Protein AF-A0A914MTN1-F1 (afdb_monomer)

Organism: Meloidogyne incognita (NCBI:txid6306)

Structure (mmCIF, N/CA/C/O backbone):
data_AF-A0A914MTN1-F1
#
_entry.id   AF-A0A914MTN1-F1
#
loop_
_atom_site.group_PDB
_atom_site.id
_atom_site.type_symbol
_atom_site.label_atom_id
_atom_site.label_alt_id
_atom_site.label_comp_id
_atom_site.label_asym_id
_atom_site.label_entity_id
_atom_site.label_seq_id
_atom_site.pdbx_PDB_ins_code
_atom_site.Cartn_x
_atom_site.Cartn_y
_atom_site.Cartn_z
_atom_site.occupancy
_atom_site.B_iso_or_equiv
_atom_site.auth_seq_id
_atom_site.auth_comp_id
_atom_site.auth_asym_id
_atom_site.auth_atom_id
_atom_site.pdbx_PDB_model_num
ATOM 1 N N . MET A 1 1 ? 45.848 -36.269 30.917 1.00 36.59 1 MET A N 1
ATOM 2 C CA . MET A 1 1 ? 44.895 -36.323 32.044 1.00 36.59 1 MET A CA 1
ATOM 3 C C . MET A 1 1 ? 43.482 -36.525 31.501 1.00 36.59 1 MET A C 1
ATOM 5 O O . MET A 1 1 ? 43.010 -35.703 30.734 1.00 36.59 1 MET A O 1
ATOM 9 N N . LYS A 1 2 ? 42.872 -37.656 31.869 1.00 28.86 2 LYS A N 1
ATOM 10 C CA . LYS A 1 2 ? 41.423 -37.968 31.920 1.00 28.86 2 LYS A CA 1
ATOM 11 C C . LYS A 1 2 ? 40.723 -36.902 32.828 1.00 28.86 2 LYS A C 1
ATOM 13 O O . LYS A 1 2 ? 41.419 -36.390 33.698 1.00 28.86 2 LYS A O 1
ATOM 18 N N . LEU A 1 3 ? 39.459 -36.456 32.715 1.00 32.03 3 LEU A N 1
ATOM 19 C CA . LEU A 1 3 ? 38.137 -37.123 32.629 1.00 32.03 3 LEU A CA 1
ATOM 20 C C . LEU A 1 3 ? 37.040 -36.085 32.221 1.00 32.03 3 LEU A C 1
ATOM 22 O O . LEU A 1 3 ? 37.147 -34.944 32.651 1.00 32.03 3 LEU A O 1
ATOM 26 N N . LEU A 1 4 ? 36.117 -36.404 31.287 1.00 36.94 4 LEU A N 1
ATOM 27 C CA . LEU A 1 4 ? 34.672 -36.784 31.439 1.00 36.94 4 LEU A CA 1
ATOM 28 C C . LEU A 1 4 ? 33.693 -35.617 31.729 1.00 36.94 4 LEU A C 1
ATOM 30 O O . LEU A 1 4 ? 34.002 -34.778 32.560 1.00 36.94 4 LEU A O 1
ATOM 34 N N . GLY A 1 5 ? 32.482 -35.506 31.156 1.00 29.86 5 GLY A N 1
ATOM 35 C CA . GLY A 1 5 ? 31.656 -36.336 30.248 1.00 29.86 5 GLY A CA 1
ATOM 36 C C . GLY A 1 5 ? 30.521 -35.453 29.662 1.00 29.86 5 GLY A C 1
ATOM 37 O O . GLY A 1 5 ? 30.222 -34.414 30.239 1.00 29.86 5 GLY A O 1
ATOM 38 N N . GLY A 1 6 ? 30.029 -35.664 28.433 1.00 29.48 6 GLY A N 1
ATOM 39 C CA . GLY A 1 6 ? 28.985 -36.633 28.027 1.00 29.48 6 GLY A CA 1
ATOM 40 C C . GLY A 1 6 ? 27.703 -35.852 27.653 1.00 29.48 6 GLY A C 1
ATOM 41 O O . GLY A 1 6 ? 27.143 -35.207 28.525 1.00 29.48 6 GLY A O 1
ATOM 42 N N . GLY A 1 7 ? 27.373 -35.652 26.367 1.00 30.41 7 GLY A N 1
ATOM 43 C CA . GLY A 1 7 ? 26.440 -36.473 25.554 1.00 30.41 7 GLY A CA 1
ATOM 44 C C . GLY A 1 7 ? 25.040 -35.816 25.566 1.00 30.41 7 GLY A C 1
ATOM 45 O O . GLY A 1 7 ? 24.573 -35.449 26.631 1.00 30.41 7 GLY A O 1
ATOM 46 N N . ASN A 1 8 ? 24.328 -35.536 24.470 1.00 33.69 8 ASN A N 1
ATOM 47 C CA . ASN A 1 8 ? 24.099 -36.330 23.265 1.00 33.69 8 ASN A CA 1
ATOM 48 C C . ASN A 1 8 ? 23.843 -35.437 22.040 1.00 33.69 8 ASN A C 1
ATOM 50 O O . ASN A 1 8 ? 23.188 -34.399 22.142 1.00 33.69 8 ASN A O 1
ATOM 54 N N . GLY A 1 9 ? 24.345 -35.888 20.889 1.00 29.92 9 GLY A N 1
ATOM 55 C CA . GLY A 1 9 ? 24.023 -35.341 19.579 1.00 29.92 9 GLY A CA 1
ATOM 56 C C . GLY A 1 9 ? 22.636 -35.766 19.100 1.00 29.92 9 GLY A C 1
ATOM 57 O O . GLY A 1 9 ? 22.138 -36.836 19.450 1.00 29.92 9 GLY A O 1
ATOM 58 N N . ILE A 1 10 ? 22.043 -34.912 18.274 1.00 36.03 10 ILE A N 1
ATOM 59 C CA . ILE A 1 10 ? 20.995 -35.288 17.332 1.00 36.03 10 ILE A CA 1
ATOM 60 C C . ILE A 1 10 ? 21.709 -35.470 15.995 1.00 36.03 10 ILE A C 1
ATOM 62 O O . ILE A 1 10 ? 22.313 -34.530 15.484 1.00 36.03 10 ILE A O 1
ATOM 66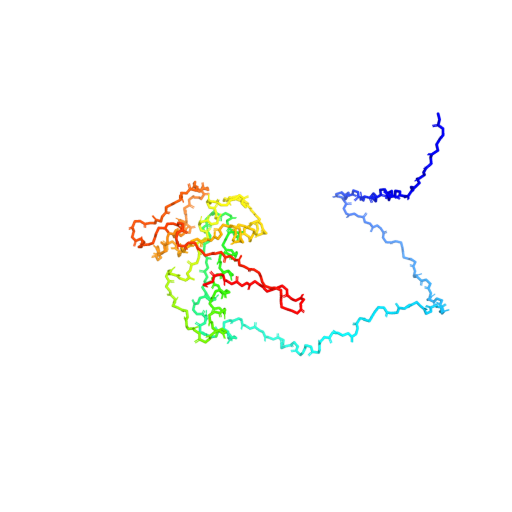 N N . SER A 1 11 ? 21.711 -36.710 15.518 1.00 37.22 11 SER A N 1
ATOM 67 C CA . SER A 1 11 ? 22.121 -37.098 14.174 1.00 37.22 11 SER A CA 1
ATOM 68 C 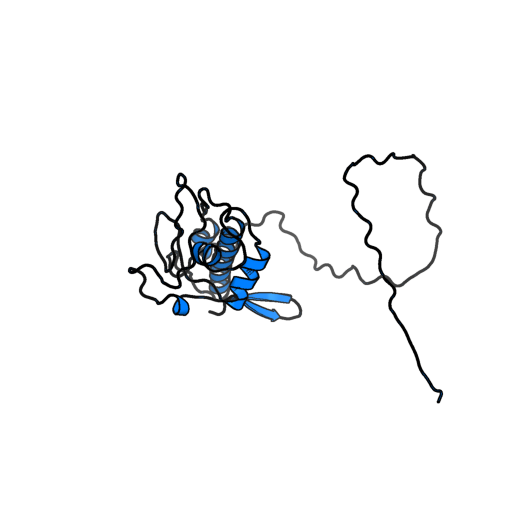C . SER A 1 11 ? 21.140 -36.565 13.132 1.00 37.22 11 SER A C 1
ATOM 70 O O . SER A 1 11 ? 19.949 -36.407 13.405 1.00 37.22 11 SER A O 1
ATOM 72 N N . ASP A 1 12 ? 21.699 -36.314 11.958 1.00 33.81 12 ASP A N 1
ATOM 73 C CA . ASP A 1 12 ? 21.111 -35.781 10.736 1.00 33.81 12 ASP A CA 1
ATOM 74 C C . ASP A 1 12 ? 19.751 -36.391 10.355 1.00 33.81 12 ASP A C 1
ATOM 76 O O . ASP A 1 12 ? 19.532 -37.597 10.474 1.00 33.81 12 ASP A O 1
ATOM 80 N N . VAL A 1 13 ? 18.842 -35.546 9.858 1.00 38.03 13 VAL A N 1
ATOM 81 C CA . VAL A 1 13 ? 17.667 -35.995 9.102 1.00 38.03 13 VAL A CA 1
ATOM 82 C C . VAL A 1 13 ? 17.943 -35.703 7.635 1.00 38.03 13 VAL A C 1
ATOM 84 O O . VAL A 1 13 ? 17.900 -34.548 7.208 1.00 38.03 13 VAL A O 1
ATOM 87 N N . ASP A 1 14 ? 18.236 -36.765 6.889 1.00 35.19 14 ASP A N 1
ATOM 88 C CA . ASP A 1 14 ? 18.330 -36.760 5.434 1.00 35.19 14 ASP A CA 1
ATOM 89 C C . ASP A 1 14 ? 16.989 -36.321 4.824 1.00 35.19 14 ASP A C 1
ATOM 91 O O . ASP A 1 14 ? 15.948 -36.952 5.026 1.00 35.19 14 ASP A O 1
ATOM 95 N N . ILE A 1 15 ? 17.010 -35.216 4.078 1.00 40.84 15 ILE A N 1
ATOM 96 C CA . ILE A 1 15 ? 15.896 -34.786 3.230 1.00 40.84 15 ILE A CA 1
ATOM 97 C C . ILE A 1 15 ? 16.062 -35.519 1.894 1.00 40.84 15 ILE A C 1
ATOM 99 O O . ILE A 1 15 ? 17.096 -35.329 1.254 1.00 40.84 15 ILE A O 1
ATOM 103 N N . PRO A 1 16 ? 15.101 -36.347 1.447 1.00 37.53 16 PRO A N 1
ATOM 104 C CA . PRO A 1 16 ? 15.234 -37.021 0.166 1.00 37.53 16 PRO A CA 1
ATOM 105 C C . PRO A 1 16 ? 15.076 -36.024 -0.988 1.00 37.53 16 PRO A C 1
ATOM 107 O O . PRO A 1 16 ? 14.163 -35.192 -0.991 1.00 37.53 16 PRO A O 1
ATOM 110 N N . ASP A 1 17 ? 15.970 -36.135 -1.970 1.00 36.09 17 ASP A N 1
ATOM 111 C CA . ASP A 1 17 ? 15.920 -35.394 -3.228 1.00 36.09 17 ASP A CA 1
ATOM 112 C C . ASP A 1 17 ? 14.632 -35.712 -4.009 1.00 36.09 17 ASP A C 1
ATOM 114 O O . ASP A 1 17 ? 14.213 -36.866 -4.128 1.00 36.09 17 ASP A O 1
ATOM 118 N N . ILE A 1 18 ? 13.999 -34.673 -4.560 1.00 38.78 18 ILE A N 1
ATOM 119 C CA . ILE A 1 18 ? 12.854 -34.795 -5.472 1.00 38.78 18 ILE A CA 1
ATOM 120 C C . ILE A 1 18 ? 13.390 -35.111 -6.873 1.00 38.78 18 ILE A C 1
ATOM 122 O O . ILE A 1 18 ? 14.008 -34.254 -7.504 1.00 38.78 18 ILE A O 1
ATOM 126 N N . ASP A 1 19 ? 13.129 -36.324 -7.367 1.00 35.28 19 ASP A N 1
ATOM 127 C CA . ASP A 1 19 ? 13.398 -36.701 -8.759 1.00 35.28 19 ASP A CA 1
ATOM 128 C C . ASP A 1 19 ? 12.261 -36.221 -9.690 1.00 35.28 19 ASP A C 1
ATOM 130 O O . ASP A 1 19 ? 11.078 -36.252 -9.345 1.00 35.28 19 ASP A O 1
ATOM 134 N N . VAL A 1 20 ? 12.632 -35.728 -10.873 1.00 41.78 20 VAL A N 1
ATOM 135 C CA . VAL A 1 20 ? 11.852 -34.829 -11.750 1.00 41.78 20 VAL A CA 1
ATOM 136 C C . VAL A 1 20 ? 10.968 -35.586 -12.755 1.00 41.78 20 VAL A C 1
ATOM 138 O O . VAL A 1 20 ? 10.384 -34.982 -13.648 1.00 41.78 20 VAL A O 1
ATOM 141 N N . ASN A 1 21 ? 10.803 -36.903 -12.630 1.00 38.66 21 ASN A N 1
ATOM 142 C CA . ASN A 1 21 ? 10.055 -37.696 -13.611 1.00 38.66 21 ASN A CA 1
ATOM 143 C C . ASN A 1 21 ? 9.003 -38.575 -12.923 1.00 38.66 21 ASN A C 1
ATOM 145 O O . ASN A 1 21 ? 9.280 -39.685 -12.480 1.00 38.66 21 ASN A O 1
ATOM 149 N N . GLY A 1 22 ? 7.783 -38.046 -12.808 1.00 45.44 22 GLY A N 1
ATOM 150 C CA . GLY A 1 22 ? 6.669 -38.696 -12.126 1.00 45.44 22 GLY A CA 1
ATOM 151 C C . GLY A 1 22 ? 6.094 -39.904 -12.863 1.00 45.44 22 GLY A C 1
ATOM 152 O O . GLY A 1 22 ? 5.124 -39.748 -13.595 1.00 45.44 22 GLY A O 1
ATOM 153 N N . GLU A 1 23 ? 6.594 -41.102 -12.561 1.00 43.06 23 GLU A N 1
ATOM 154 C CA . GLU A 1 23 ? 5.857 -42.359 -12.739 1.00 43.06 23 GLU A CA 1
ATOM 155 C C . GLU A 1 23 ? 6.133 -43.316 -11.567 1.00 43.06 23 GLU A C 1
ATOM 157 O O . GLU A 1 23 ? 7.239 -43.820 -11.392 1.00 43.06 23 GLU A O 1
ATOM 162 N N . GLY A 1 24 ? 5.111 -43.560 -10.739 1.00 35.97 24 GLY A N 1
ATOM 163 C CA . GLY A 1 24 ? 5.124 -44.560 -9.671 1.00 35.97 24 GLY A CA 1
ATOM 164 C C . GLY A 1 24 ? 4.067 -45.630 -9.938 1.00 35.97 24 GLY A C 1
ATOM 165 O O . GLY A 1 24 ? 2.872 -45.340 -9.953 1.00 35.97 24 GLY A O 1
ATOM 166 N N . VAL A 1 25 ? 4.522 -46.861 -10.168 1.00 38.00 25 VAL A N 1
ATOM 167 C CA . VAL A 1 25 ? 3.718 -48.066 -10.422 1.00 38.00 25 VAL A CA 1
ATOM 168 C C . VAL A 1 25 ? 3.004 -48.510 -9.137 1.00 38.00 25 VAL A C 1
ATOM 170 O O . VAL A 1 25 ? 3.653 -48.778 -8.128 1.00 38.00 25 VAL A O 1
ATOM 173 N N . PHE A 1 26 ? 1.672 -48.618 -9.170 1.00 35.22 26 PHE A N 1
ATOM 174 C CA . PHE A 1 26 ? 0.867 -49.195 -8.085 1.00 35.22 26 PHE A CA 1
ATOM 175 C C . PHE A 1 26 ? 0.794 -50.723 -8.231 1.00 35.22 26 PHE A C 1
ATOM 177 O O . PHE A 1 26 ? 0.078 -51.230 -9.094 1.00 35.22 26 PHE A O 1
ATOM 184 N N . ASN A 1 27 ? 1.492 -51.459 -7.363 1.00 39.88 27 ASN A N 1
ATOM 185 C CA . ASN A 1 27 ? 1.261 -52.894 -7.177 1.00 39.88 27 ASN A CA 1
ATOM 186 C C . ASN A 1 27 ? 0.144 -53.078 -6.138 1.00 39.88 27 ASN A C 1
ATOM 188 O O . ASN A 1 27 ? 0.278 -52.669 -4.987 1.00 39.88 27 ASN A O 1
ATOM 192 N N . GLY A 1 28 ? -0.991 -53.624 -6.580 1.00 48.69 28 GLY A N 1
ATOM 193 C CA . GLY A 1 28 ? -2.220 -53.734 -5.797 1.00 48.69 28 GLY A CA 1
ATOM 194 C C . GLY A 1 28 ? -2.238 -54.899 -4.809 1.00 48.69 28 GLY A C 1
ATOM 195 O O . GLY A 1 28 ? -2.812 -55.941 -5.111 1.00 48.69 28 GLY A O 1
ATOM 196 N N . GLU A 1 29 ? -1.723 -54.685 -3.602 1.00 40.41 29 GLU A N 1
ATOM 197 C CA . GLU A 1 29 ? -2.054 -55.506 -2.432 1.00 40.41 29 GLU A CA 1
ATOM 198 C C . GLU A 1 29 ? -2.823 -54.668 -1.404 1.00 40.41 29 GLU A C 1
ATOM 200 O O . GLU A 1 29 ? -2.430 -53.555 -1.050 1.00 40.41 29 GLU A O 1
ATOM 205 N N . SER A 1 30 ? -3.972 -55.186 -0.964 1.00 44.41 30 SER A N 1
ATOM 206 C CA . SER A 1 30 ? -4.791 -54.553 0.071 1.00 44.41 30 SER A CA 1
ATOM 207 C C . SER A 1 30 ? -4.094 -54.638 1.437 1.00 44.41 30 SER A C 1
ATOM 209 O O . SER A 1 30 ? -3.515 -55.681 1.748 1.00 44.41 30 SER A O 1
ATOM 211 N N . PRO A 1 31 ? -4.157 -53.588 2.278 1.00 49.84 31 PRO A N 1
ATOM 212 C CA . PRO A 1 31 ? -3.558 -53.625 3.610 1.00 49.84 31 PRO A CA 1
ATOM 213 C C . PRO A 1 31 ? -4.272 -54.634 4.525 1.00 49.84 31 PRO A C 1
ATOM 215 O O . PRO A 1 31 ? -5.490 -54.788 4.407 1.00 49.84 31 PRO A O 1
ATOM 218 N N . PRO A 1 32 ? -3.555 -55.289 5.457 1.00 51.44 32 PRO A N 1
ATOM 219 C CA . PRO A 1 32 ? -4.172 -56.148 6.462 1.00 51.44 32 PRO A CA 1
ATOM 220 C C . PRO A 1 32 ? -4.983 -55.337 7.486 1.00 51.44 32 PRO A C 1
ATOM 222 O O . PRO A 1 32 ? -4.667 -54.177 7.766 1.00 51.44 32 PRO A O 1
ATOM 225 N N . ASP A 1 33 ? -6.011 -55.970 8.059 1.00 50.28 33 ASP A N 1
ATOM 226 C CA . ASP A 1 33 ? -6.895 -55.359 9.057 1.00 50.28 33 ASP A CA 1
ATOM 227 C C . ASP A 1 33 ? -6.141 -54.940 10.342 1.00 50.28 33 ASP A C 1
ATOM 229 O O . ASP A 1 33 ? -5.176 -55.606 10.738 1.00 50.28 33 ASP A O 1
ATOM 233 N N . PRO A 1 34 ? -6.564 -53.863 11.039 1.00 49.94 34 PRO A N 1
ATOM 234 C CA . PRO A 1 34 ? -5.873 -53.382 12.233 1.00 49.94 34 PRO A CA 1
ATOM 235 C C . PRO A 1 34 ? -6.015 -54.340 13.423 1.00 49.94 34 PRO A C 1
ATOM 237 O O . PRO A 1 34 ? -7.115 -54.751 13.788 1.00 49.94 34 PRO A O 1
ATOM 240 N N . ILE A 1 35 ? -4.886 -54.630 14.071 1.00 50.50 35 ILE A N 1
ATOM 241 C CA . ILE A 1 35 ? -4.798 -55.389 15.325 1.00 50.50 35 ILE A CA 1
ATOM 242 C C . ILE A 1 35 ? -5.329 -54.523 16.481 1.00 50.50 35 ILE A C 1
ATOM 244 O O . ILE A 1 35 ? -4.901 -53.382 16.662 1.00 50.50 35 ILE A O 1
ATOM 248 N N . GLU A 1 36 ? -6.255 -55.072 17.271 1.00 47.81 36 GLU A N 1
ATOM 24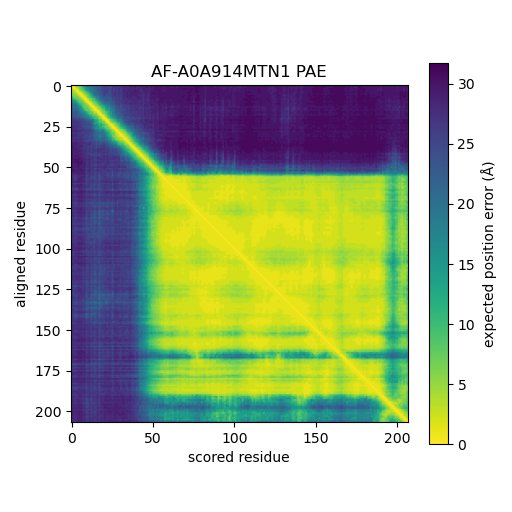9 C CA . GLU A 1 36 ? -6.825 -54.425 18.456 1.00 47.81 36 GLU A CA 1
ATOM 250 C C . GLU A 1 36 ? -5.778 -54.198 19.561 1.00 47.81 36 GLU A C 1
ATOM 252 O O . GLU A 1 36 ? -5.165 -55.137 20.064 1.00 47.81 36 GLU A O 1
ATOM 257 N N . GLY A 1 37 ? -5.684 -52.943 20.013 1.00 45.03 37 GLY A N 1
ATOM 258 C CA . GLY A 1 37 ? -5.297 -52.602 21.380 1.00 45.03 37 GLY A CA 1
ATOM 259 C C . GLY A 1 37 ? -3.859 -52.133 21.592 1.00 45.03 37 GLY A C 1
ATOM 260 O O . GLY A 1 37 ? -2.979 -52.930 21.880 1.00 45.03 37 GLY A O 1
ATOM 261 N N . ASN A 1 38 ? -3.674 -50.811 21.616 1.00 42.88 38 ASN A N 1
ATOM 262 C CA . ASN A 1 38 ? -2.904 -50.128 22.658 1.00 42.88 38 ASN A CA 1
ATOM 263 C C . ASN A 1 38 ? -3.439 -48.696 22.795 1.00 42.88 38 ASN A C 1
ATOM 265 O O . ASN A 1 38 ? -3.483 -47.937 21.830 1.00 42.88 38 ASN A O 1
ATOM 269 N N . LYS A 1 39 ? -3.920 -48.355 23.995 1.00 51.50 39 LYS A N 1
ATOM 270 C CA . LYS A 1 39 ? -4.350 -47.000 24.354 1.00 51.50 39 LYS A CA 1
ATOM 271 C C . LYS A 1 39 ? -3.098 -46.158 24.583 1.00 51.50 39 LYS A C 1
ATOM 273 O O . LYS A 1 39 ? -2.541 -46.197 25.675 1.00 51.50 39 LYS A O 1
ATOM 278 N N . GLU A 1 40 ? -2.669 -45.435 23.560 1.00 45.41 40 GLU A N 1
ATOM 279 C CA . GLU A 1 40 ? -1.738 -44.319 23.709 1.00 45.41 40 GLU A CA 1
ATOM 280 C C . GLU A 1 40 ? -2.526 -43.011 23.672 1.00 45.41 40 GLU A C 1
ATOM 282 O O . GLU A 1 40 ? -3.486 -42.859 22.914 1.00 45.41 40 GLU A O 1
ATOM 287 N N . ASP A 1 41 ? -2.151 -42.109 24.572 1.00 47.97 41 ASP A N 1
ATOM 288 C CA . ASP A 1 41 ? -2.869 -40.899 24.944 1.00 47.97 41 ASP A CA 1
ATOM 289 C C . ASP A 1 41 ? -3.289 -40.055 23.731 1.00 47.97 41 ASP A C 1
ATOM 291 O O . ASP A 1 41 ? -2.472 -39.411 23.066 1.00 47.97 41 ASP A O 1
ATOM 295 N N . GLU A 1 42 ? -4.597 -40.017 23.461 1.00 39.91 42 GLU A N 1
ATOM 296 C CA . GLU A 1 42 ? -5.168 -39.101 22.482 1.00 39.91 42 GLU A CA 1
ATOM 297 C C . GLU A 1 42 ? -4.872 -37.661 22.905 1.00 39.91 42 GLU A C 1
ATOM 299 O O . GLU A 1 42 ? -5.453 -37.116 23.847 1.00 39.91 42 GLU A O 1
ATOM 304 N N . HIS A 1 43 ? -3.983 -37.007 22.161 1.00 46.25 43 HIS A N 1
ATOM 305 C CA . HIS A 1 43 ? -3.868 -35.559 22.191 1.00 46.25 43 HIS A CA 1
ATOM 306 C C . HIS A 1 43 ? -5.264 -34.976 21.899 1.00 46.25 43 HIS A C 1
ATOM 308 O O . HIS A 1 43 ? -5.816 -35.308 20.843 1.00 46.25 43 HIS A O 1
ATOM 314 N N . PRO A 1 44 ? -5.864 -34.145 22.779 1.00 45.66 44 PRO A N 1
ATOM 315 C CA . PRO A 1 44 ? -7.250 -33.714 22.627 1.00 45.66 44 PRO A CA 1
ATOM 316 C C . PRO A 1 44 ? -7.438 -32.904 21.339 1.00 45.66 44 PRO A C 1
ATOM 318 O O . PRO A 1 44 ? -7.281 -31.685 21.312 1.00 45.66 44 PRO A O 1
ATOM 321 N N . ARG A 1 45 ? -7.814 -33.580 20.250 1.00 55.72 45 ARG A N 1
ATOM 322 C CA . ARG A 1 45 ? -8.200 -32.967 18.970 1.00 55.72 45 ARG A CA 1
ATOM 323 C C . ARG A 1 45 ? -9.606 -32.359 19.017 1.00 55.72 45 ARG A C 1
ATOM 325 O O . ARG A 1 45 ? -10.123 -31.952 17.981 1.00 55.72 45 ARG A O 1
ATOM 332 N N . ASP A 1 46 ? -10.193 -32.253 20.209 1.00 54.38 46 ASP A N 1
ATOM 333 C CA . ASP A 1 46 ? -11.630 -32.053 20.393 1.00 54.38 46 ASP A CA 1
ATOM 334 C C . ASP A 1 46 ? -12.004 -30.774 21.156 1.00 54.38 46 ASP A C 1
ATOM 336 O O . ASP A 1 46 ? -12.999 -30.685 21.869 1.00 54.38 46 ASP A O 1
ATOM 340 N N . LYS A 1 47 ? -11.203 -29.722 20.979 1.00 52.94 47 LYS A N 1
ATOM 341 C CA . LYS A 1 47 ? -11.673 -28.345 21.193 1.00 52.94 47 LYS A CA 1
ATOM 342 C C . LYS A 1 47 ? -11.596 -27.559 19.896 1.00 52.94 47 LYS A C 1
ATOM 344 O O . LYS A 1 47 ? -11.048 -26.458 19.850 1.00 52.94 47 LYS A O 1
ATOM 349 N N . ARG A 1 48 ? -12.146 -28.119 18.816 1.00 58.94 48 ARG A N 1
ATOM 350 C CA . ARG A 1 48 ? -12.573 -27.269 17.705 1.00 58.94 48 ARG A CA 1
ATOM 351 C C . ARG A 1 48 ? -13.698 -26.411 18.263 1.00 58.94 48 ARG A C 1
ATOM 353 O O . ARG A 1 48 ? -14.734 -26.935 18.655 1.00 58.94 48 ARG A O 1
ATOM 360 N N . ALA A 1 49 ? -13.450 -25.108 18.388 1.00 60.81 49 ALA A N 1
ATOM 361 C CA . ALA A 1 49 ? -14.527 -24.156 18.603 1.00 60.81 49 ALA A CA 1
ATOM 362 C C . ALA A 1 49 ? -15.628 -24.491 17.593 1.00 60.81 49 ALA A C 1
ATOM 364 O O . ALA A 1 49 ? -15.311 -24.691 16.419 1.00 60.81 49 ALA A O 1
ATOM 365 N N . ASP A 1 50 ? -16.869 -24.600 18.061 1.00 58.91 50 ASP A N 1
ATOM 366 C CA . ASP A 1 50 ? -18.036 -24.863 17.225 1.00 58.91 50 ASP A CA 1
ATOM 367 C C . ASP A 1 50 ? -18.269 -23.634 16.334 1.00 58.91 50 ASP A C 1
ATOM 369 O O . ASP A 1 50 ? -19.061 -22.731 16.616 1.00 58.91 50 ASP A O 1
ATOM 373 N N . CYS A 1 51 ? -17.429 -23.491 15.310 1.00 65.31 51 CYS A N 1
ATOM 374 C CA . CYS A 1 51 ? -17.557 -22.459 14.317 1.00 65.31 51 CYS A CA 1
ATOM 375 C C . CYS A 1 51 ? -18.665 -22.922 13.385 1.00 65.31 51 CYS A C 1
ATOM 377 O O . CYS A 1 51 ? -18.444 -23.684 12.447 1.00 65.31 51 CYS A O 1
ATOM 379 N N . ILE A 1 52 ? -19.876 -22.420 13.631 1.00 66.06 52 ILE A N 1
ATOM 380 C CA . ILE A 1 52 ? -20.910 -22.387 12.602 1.00 66.06 52 ILE A CA 1
ATOM 381 C C . ILE A 1 52 ? -20.340 -21.531 11.469 1.00 66.06 52 ILE A C 1
ATOM 383 O O . ILE A 1 52 ? -20.445 -20.300 11.460 1.00 66.06 52 ILE A O 1
ATOM 387 N N . GLN A 1 53 ? -19.642 -22.181 10.543 1.00 64.81 53 GLN A N 1
ATOM 388 C CA . GLN A 1 53 ? -19.092 -21.537 9.375 1.00 64.81 53 GLN A CA 1
ATOM 389 C C . GLN A 1 53 ? -20.280 -21.163 8.508 1.00 64.81 53 GLN A C 1
ATOM 391 O O . GLN A 1 53 ? -20.937 -22.001 7.897 1.00 64.81 53 GLN A O 1
ATOM 396 N N . LYS A 1 54 ? -20.597 -19.871 8.486 1.00 64.94 54 LYS A N 1
ATOM 397 C CA . LYS A 1 54 ? -21.521 -19.345 7.495 1.00 64.94 54 LYS A CA 1
ATOM 398 C C . LYS A 1 54 ? -20.898 -19.664 6.133 1.00 64.94 54 LYS A C 1
ATOM 400 O O . LYS A 1 54 ? -19.804 -19.189 5.843 1.00 64.94 54 LYS A O 1
ATOM 405 N N . ASN A 1 55 ? -21.578 -20.467 5.314 1.00 78.81 55 ASN A N 1
ATOM 406 C CA . ASN A 1 55 ? -21.058 -20.932 4.018 1.00 78.81 55 ASN A CA 1
ATOM 407 C C . ASN A 1 55 ? -20.826 -19.793 3.001 1.00 78.81 55 ASN A C 1
ATOM 409 O O . ASN A 1 55 ? -20.335 -20.036 1.904 1.00 78.81 55 ASN A O 1
ATOM 413 N N . VAL A 1 56 ? -21.182 -18.553 3.357 1.00 86.62 56 VAL A N 1
ATOM 414 C CA . VAL A 1 56 ? -20.974 -17.343 2.562 1.00 86.62 56 VAL A CA 1
ATOM 415 C C . VAL A 1 56 ? -20.439 -16.236 3.472 1.00 86.62 56 VAL A C 1
ATOM 417 O O . VAL A 1 56 ? -21.039 -15.922 4.506 1.00 86.62 56 VAL A O 1
ATOM 420 N N . PHE A 1 57 ? -19.319 -15.633 3.074 1.00 90.62 57 PHE A N 1
ATOM 421 C CA . PHE A 1 57 ? -18.697 -14.501 3.753 1.00 90.62 57 PHE A CA 1
ATOM 422 C C . PHE A 1 57 ? -18.198 -13.476 2.732 1.00 90.62 57 PHE A C 1
ATOM 424 O O . PHE A 1 57 ? -17.479 -13.823 1.799 1.00 90.62 57 PHE A O 1
ATOM 431 N N . SER A 1 58 ? -18.546 -12.210 2.952 1.00 92.94 58 SER A N 1
ATOM 432 C CA . SER A 1 58 ? -18.050 -11.069 2.186 1.00 92.94 58 SER A CA 1
ATOM 433 C C . SER A 1 58 ? -17.481 -10.021 3.141 1.00 92.94 58 SER A C 1
ATOM 435 O O . SER A 1 58 ? -18.163 -9.560 4.062 1.00 92.94 58 SER A O 1
ATOM 437 N N . CYS A 1 59 ? -16.220 -9.629 2.930 1.00 94.00 59 CYS A N 1
ATOM 438 C CA . CYS A 1 59 ? -15.562 -8.598 3.735 1.00 94.00 59 CYS A CA 1
ATOM 439 C C . CYS A 1 59 ? -16.280 -7.247 3.617 1.00 94.00 59 CYS A C 1
ATOM 441 O O . CYS A 1 59 ? -16.488 -6.569 4.623 1.00 94.00 59 CYS A O 1
ATOM 443 N N . SER A 1 60 ? -16.685 -6.862 2.406 1.00 94.94 60 SER A N 1
ATOM 444 C CA . SER A 1 60 ? -17.356 -5.583 2.170 1.00 94.94 60 SER A CA 1
ATOM 445 C C . SER A 1 60 ? -18.771 -5.544 2.745 1.00 94.94 60 SER A C 1
ATOM 447 O O . SER A 1 60 ? -19.224 -4.472 3.125 1.00 94.94 60 SER A O 1
ATOM 449 N N . GLU A 1 61 ? -19.438 -6.688 2.919 1.00 95.38 61 GLU A N 1
ATOM 450 C CA . GLU A 1 61 ? -20.701 -6.761 3.669 1.00 95.38 61 GLU A CA 1
ATOM 451 C C . GLU A 1 61 ? -20.470 -6.695 5.181 1.00 95.38 61 GLU A C 1
ATOM 453 O O . GLU A 1 61 ? -21.168 -5.974 5.896 1.00 95.38 61 GLU A O 1
ATOM 458 N N . LYS A 1 62 ? -19.464 -7.420 5.691 1.00 95.69 62 LYS A N 1
ATOM 459 C CA . LYS A 1 62 ? -19.151 -7.442 7.126 1.00 95.69 62 LYS A CA 1
ATOM 460 C C . LYS A 1 62 ? -18.706 -6.072 7.641 1.00 95.69 62 LYS A C 1
ATOM 462 O O . LYS A 1 62 ? -19.045 -5.707 8.768 1.00 95.69 62 LYS A O 1
ATOM 467 N N . TRP A 1 63 ? -17.964 -5.328 6.825 1.00 96.12 63 TRP A N 1
ATOM 468 C CA . TRP A 1 63 ? -17.492 -3.976 7.112 1.00 96.12 63 TRP A CA 1
ATOM 469 C C . TRP A 1 63 ? -17.983 -3.006 6.036 1.00 96.12 63 TRP A C 1
ATOM 471 O O . TRP A 1 63 ? -17.188 -2.437 5.294 1.00 96.12 63 TRP A O 1
ATOM 481 N N . ALA A 1 64 ? -19.301 -2.787 5.982 1.00 96.56 64 ALA A N 1
ATOM 482 C CA . ALA A 1 64 ? -19.957 -1.945 4.973 1.00 96.56 64 ALA A CA 1
ATOM 483 C C . ALA A 1 64 ? -19.355 -0.534 4.828 1.00 96.56 64 ALA A C 1
ATOM 485 O O . ALA A 1 64 ? -19.212 -0.037 3.714 1.00 96.56 64 ALA A O 1
ATOM 486 N N . GLY A 1 65 ? -18.914 0.094 5.926 1.00 96.12 65 GLY A N 1
ATOM 487 C CA . GLY A 1 65 ? -18.230 1.397 5.877 1.00 96.12 65 GLY A CA 1
ATOM 488 C C . GLY A 1 65 ? -16.876 1.376 5.149 1.00 96.12 65 GLY A C 1
ATOM 489 O O . GLY A 1 65 ? -16.406 2.414 4.695 1.00 96.12 65 GLY A O 1
ATOM 490 N N . CYS A 1 66 ? -16.274 0.196 5.002 1.00 97.56 66 CYS A N 1
ATOM 491 C CA . CYS A 1 66 ? -15.039 -0.041 4.260 1.00 97.56 66 CYS A CA 1
ATOM 492 C C . CYS A 1 66 ? -15.279 -0.573 2.846 1.00 97.56 66 CYS A C 1
ATOM 494 O O . CYS A 1 66 ? -14.317 -0.724 2.098 1.00 97.56 66 CYS A O 1
ATOM 496 N N . ALA A 1 67 ? -16.526 -0.841 2.445 1.00 97.44 67 ALA A N 1
ATOM 497 C CA . ALA A 1 67 ? -16.836 -1.391 1.127 1.00 97.44 67 ALA A CA 1
ATOM 498 C C . ALA A 1 67 ? -16.241 -0.580 -0.045 1.00 97.44 67 ALA A C 1
ATOM 500 O O . ALA A 1 67 ? -15.703 -1.208 -0.955 1.00 97.44 67 ALA A O 1
ATOM 501 N N . PRO A 1 68 ? -16.232 0.773 -0.037 1.00 95.81 68 PRO A N 1
ATOM 502 C CA . PRO A 1 68 ? -15.611 1.553 -1.115 1.00 95.81 68 PRO A CA 1
ATOM 503 C C . PRO A 1 68 ? -14.091 1.372 -1.238 1.00 95.81 68 PRO A C 1
ATOM 505 O O . PRO A 1 68 ? -13.521 1.691 -2.279 1.00 95.81 68 PRO A O 1
ATOM 508 N N . ILE A 1 69 ? -13.444 0.906 -0.168 1.00 95.88 69 ILE A N 1
ATOM 509 C CA . ILE A 1 69 ? -12.008 0.632 -0.108 1.00 95.88 69 ILE A CA 1
ATOM 510 C C . ILE A 1 69 ? -11.754 -0.836 -0.484 1.00 95.88 69 ILE A C 1
ATOM 512 O O . ILE A 1 69 ? -11.034 -1.088 -1.442 1.00 95.88 69 ILE A O 1
ATOM 516 N N . ILE A 1 70 ? -12.436 -1.777 0.183 1.00 97.00 70 ILE A N 1
ATOM 517 C CA . ILE A 1 70 ? -12.286 -3.233 -0.011 1.00 97.00 70 ILE A CA 1
ATOM 518 C C . ILE A 1 70 ? -12.632 -3.663 -1.441 1.00 97.00 70 ILE A C 1
ATOM 520 O O . ILE A 1 70 ? -11.982 -4.532 -2.013 1.00 97.00 70 ILE A O 1
ATOM 524 N N . ASN A 1 71 ? -13.660 -3.061 -2.043 1.00 96.31 71 ASN A N 1
ATOM 525 C CA . ASN A 1 71 ? -14.091 -3.418 -3.397 1.00 96.31 71 ASN A CA 1
ATOM 526 C C . ASN A 1 71 ? -13.266 -2.716 -4.492 1.00 96.31 71 ASN A C 1
ATOM 528 O O . ASN A 1 71 ? -13.603 -2.823 -5.674 1.00 96.31 71 ASN A O 1
ATOM 532 N N . ARG A 1 72 ? -12.215 -1.961 -4.141 1.00 93.75 72 ARG A N 1
ATOM 533 C CA . ARG A 1 72 ? -11.371 -1.303 -5.139 1.00 93.75 72 ARG A CA 1
ATOM 534 C C . ARG A 1 72 ? -10.557 -2.354 -5.894 1.00 93.75 72 ARG A C 1
ATOM 536 O O . ARG A 1 72 ? -9.784 -3.109 -5.318 1.00 93.75 72 ARG A O 1
ATOM 543 N N . VAL A 1 73 ? -10.687 -2.349 -7.218 1.00 93.00 73 VAL A N 1
ATOM 544 C CA . VAL A 1 73 ? -9.859 -3.172 -8.105 1.00 93.00 73 VAL A CA 1
ATOM 545 C C . VAL A 1 73 ? -8.589 -2.406 -8.463 1.00 93.00 73 VAL A C 1
ATOM 547 O O . VAL A 1 73 ? -8.649 -1.275 -8.947 1.00 93.00 73 VAL A O 1
ATOM 550 N N . HIS A 1 74 ? -7.435 -3.031 -8.240 1.00 92.94 74 HIS A N 1
ATOM 551 C CA . HIS A 1 74 ? -6.120 -2.454 -8.512 1.00 92.94 74 HIS A CA 1
ATOM 552 C C . HIS A 1 74 ? -5.533 -3.009 -9.814 1.00 92.94 74 HIS A C 1
ATOM 554 O O . HIS A 1 74 ? -5.781 -4.154 -10.181 1.00 92.94 74 HIS A O 1
ATOM 560 N N . HIS A 1 75 ? -4.742 -2.197 -10.520 1.00 92.31 75 HIS A N 1
ATOM 561 C CA . HIS A 1 75 ? -4.148 -2.570 -11.804 1.00 92.31 75 HIS A CA 1
ATOM 562 C C . HIS A 1 75 ? -2.620 -2.469 -11.744 1.00 92.31 75 HIS A C 1
ATOM 564 O O . HIS A 1 75 ? -2.087 -1.370 -11.610 1.00 92.31 75 HIS A O 1
ATOM 570 N N . GLN A 1 76 ? -1.916 -3.595 -11.901 1.00 93.62 76 GLN A N 1
ATOM 571 C CA . GLN A 1 76 ? -0.443 -3.647 -11.831 1.00 93.62 76 GLN A CA 1
ATOM 572 C C . GLN A 1 76 ? 0.283 -3.155 -13.091 1.00 93.62 76 GLN A C 1
ATOM 574 O O . GLN A 1 76 ? 1.494 -2.960 -13.102 1.00 93.62 76 GLN A O 1
ATOM 579 N N . GLY A 1 77 ? -0.453 -2.937 -14.180 1.00 93.81 77 GLY A N 1
ATOM 580 C CA . GLY A 1 77 ? 0.158 -2.595 -15.462 1.00 93.81 77 GLY A CA 1
ATOM 581 C C . GLY A 1 77 ? 0.916 -3.794 -16.023 1.00 93.81 77 GLY A C 1
ATOM 582 O O . GLY A 1 77 ? 0.539 -4.937 -15.781 1.00 93.81 77 GLY A O 1
ATOM 583 N N . ARG A 1 78 ? 1.998 -3.535 -16.761 1.00 93.56 78 ARG A N 1
ATOM 584 C CA . ARG A 1 78 ? 2.887 -4.582 -17.295 1.00 93.56 78 ARG A CA 1
ATOM 585 C C . ARG A 1 78 ? 4.046 -4.928 -16.348 1.00 93.56 78 ARG A C 1
ATOM 587 O O . ARG A 1 78 ? 5.014 -5.533 -16.784 1.00 93.56 78 ARG A O 1
ATOM 594 N N . CYS A 1 79 ? 3.952 -4.519 -15.081 1.00 95.38 79 CYS A N 1
ATOM 595 C CA . CYS A 1 79 ? 4.893 -4.846 -14.010 1.00 95.38 79 CYS A CA 1
ATOM 596 C C . CYS A 1 79 ? 4.381 -6.084 -13.265 1.00 95.38 79 CYS A C 1
ATOM 598 O O . CYS A 1 79 ? 3.220 -6.098 -12.851 1.00 95.38 79 CYS A O 1
ATOM 600 N N . ALA A 1 80 ? 5.209 -7.100 -13.025 1.00 95.38 80 ALA A N 1
ATOM 601 C CA . ALA A 1 80 ? 4.843 -8.279 -12.234 1.00 95.38 80 ALA A CA 1
ATOM 602 C C . ALA A 1 80 ? 4.809 -8.009 -10.710 1.00 95.38 80 ALA A C 1
ATOM 604 O O . ALA A 1 80 ? 5.214 -8.839 -9.905 1.00 95.38 80 ALA A O 1
ATOM 605 N N . SER A 1 81 ? 4.291 -6.855 -10.276 1.00 97.06 81 SER A N 1
ATOM 606 C CA . SER A 1 81 ? 4.306 -6.434 -8.868 1.00 97.06 81 SER A CA 1
ATOM 607 C C . SER A 1 81 ? 3.063 -6.846 -8.073 1.00 97.06 81 SER A C 1
ATOM 609 O O . SER A 1 81 ? 2.645 -6.126 -7.160 1.00 97.06 81 SER A O 1
ATOM 611 N N . CYS A 1 82 ? 2.419 -7.965 -8.408 1.00 97.25 82 CYS A N 1
ATOM 612 C CA . CYS A 1 82 ? 1.282 -8.479 -7.630 1.00 97.25 82 CYS A CA 1
ATOM 613 C C . CYS A 1 82 ? 1.672 -8.719 -6.159 1.00 97.25 82 CYS A C 1
ATOM 615 O O . CYS A 1 82 ? 0.885 -8.439 -5.254 1.00 97.25 82 CYS A O 1
ATOM 617 N N . TRP A 1 83 ? 2.925 -9.123 -5.931 1.00 98.12 83 TRP A N 1
ATOM 618 C CA . TRP A 1 83 ? 3.548 -9.289 -4.619 1.00 98.12 83 TRP A CA 1
ATOM 619 C C . TRP A 1 83 ? 3.637 -7.986 -3.807 1.00 98.12 83 TRP A C 1
ATOM 621 O O . TRP A 1 83 ? 3.681 -8.058 -2.584 1.00 98.12 83 TRP A O 1
ATOM 631 N N . ALA A 1 84 ? 3.643 -6.813 -4.452 1.00 98.19 84 ALA A N 1
ATOM 632 C CA . ALA A 1 84 ? 3.641 -5.504 -3.792 1.00 98.19 84 ALA A CA 1
ATOM 633 C C . ALA A 1 84 ? 2.221 -4.940 -3.648 1.00 98.19 84 ALA A C 1
ATOM 635 O O . ALA A 1 84 ? 1.884 -4.359 -2.617 1.00 98.19 84 ALA A O 1
ATOM 636 N N . ILE A 1 85 ? 1.373 -5.137 -4.666 1.00 97.69 85 ILE A N 1
ATOM 637 C CA . ILE A 1 85 ? -0.016 -4.663 -4.653 1.00 97.69 85 ILE A CA 1
ATOM 638 C C . ILE A 1 85 ? -0.819 -5.382 -3.580 1.00 97.69 85 ILE A C 1
ATOM 640 O O . ILE A 1 85 ? -1.402 -4.710 -2.739 1.00 97.69 85 ILE A O 1
ATOM 644 N N . ALA A 1 86 ? -0.829 -6.716 -3.555 1.00 97.69 86 ALA A N 1
ATOM 645 C CA . ALA A 1 86 ? -1.704 -7.447 -2.640 1.00 97.69 86 ALA A CA 1
ATOM 646 C C . ALA A 1 86 ? -1.456 -7.105 -1.151 1.00 97.69 86 ALA A C 1
ATOM 648 O O . ALA A 1 86 ? -2.425 -6.845 -0.437 1.00 97.69 86 ALA A O 1
ATOM 649 N N . PRO A 1 87 ? -0.207 -7.017 -0.648 1.00 96.81 87 PRO A N 1
ATOM 650 C CA . PRO A 1 87 ? 0.035 -6.571 0.724 1.00 96.81 87 PRO A CA 1
ATOM 651 C C . PRO A 1 87 ? -0.374 -5.117 0.974 1.00 96.81 87 PRO A C 1
ATOM 653 O O . PRO A 1 87 ? -0.957 -4.832 2.015 1.00 96.81 87 PRO A O 1
ATOM 656 N N . SER A 1 88 ? -0.121 -4.207 0.026 1.00 96.94 88 SER A N 1
ATOM 657 C CA . SER A 1 88 ? -0.543 -2.799 0.120 1.00 96.94 88 SER A CA 1
ATOM 658 C C . SER A 1 88 ? -2.068 -2.672 0.235 1.00 96.94 88 SER A C 1
ATOM 660 O O . SER A 1 88 ? -2.557 -1.972 1.124 1.00 96.94 88 SER A O 1
ATOM 662 N N . THR A 1 89 ? -2.827 -3.397 -0.591 1.00 96.50 89 THR A N 1
ATOM 663 C CA . THR A 1 89 ? -4.296 -3.331 -0.598 1.00 96.50 89 THR A CA 1
ATOM 664 C C . THR A 1 89 ? -4.891 -3.978 0.645 1.00 96.50 89 THR A C 1
ATOM 666 O O . THR A 1 89 ? -5.721 -3.370 1.315 1.00 96.50 89 THR A O 1
ATOM 669 N N . VAL A 1 90 ? -4.398 -5.158 1.037 1.00 96.25 90 VAL A N 1
ATOM 670 C CA . VAL A 1 90 ? -4.821 -5.817 2.282 1.00 96.25 90 VAL A CA 1
ATOM 671 C C . VAL A 1 90 ? -4.477 -4.955 3.497 1.00 96.25 90 VAL A C 1
ATOM 673 O O . VAL A 1 90 ? -5.233 -4.926 4.469 1.00 96.25 90 VAL A O 1
ATOM 676 N N . TYR A 1 91 ? -3.354 -4.237 3.471 1.00 95.62 91 TYR A N 1
ATOM 677 C CA . TYR A 1 91 ? -3.001 -3.316 4.542 1.00 95.62 91 TYR A CA 1
ATOM 678 C C . TYR A 1 91 ? -3.966 -2.127 4.619 1.00 95.62 91 TYR A C 1
ATOM 680 O O . TYR A 1 91 ? -4.456 -1.815 5.705 1.00 95.62 91 TYR A O 1
ATOM 688 N N . THR A 1 92 ? -4.319 -1.531 3.478 1.00 95.75 92 THR A N 1
ATOM 689 C CA . THR A 1 92 ? -5.370 -0.508 3.376 1.00 95.75 92 THR A CA 1
ATOM 690 C C . THR A 1 92 ? -6.713 -1.004 3.926 1.00 95.75 92 THR A C 1
ATOM 692 O O . THR A 1 92 ? -7.318 -0.326 4.763 1.00 95.75 92 THR A O 1
ATOM 695 N N . ASP A 1 93 ? -7.151 -2.205 3.547 1.00 96.44 93 ASP A N 1
ATOM 696 C CA . ASP A 1 93 ? -8.398 -2.798 4.040 1.00 96.44 93 ASP A CA 1
ATOM 697 C C . ASP A 1 93 ? -8.372 -2.978 5.556 1.00 96.44 93 ASP A C 1
ATOM 699 O O . ASP A 1 93 ? -9.312 -2.601 6.260 1.00 96.44 93 ASP A O 1
ATOM 703 N N . ARG A 1 94 ? -7.267 -3.517 6.081 1.00 95.00 94 ARG A N 1
ATOM 704 C CA . ARG A 1 94 ? -7.090 -3.742 7.518 1.00 95.00 94 ARG A CA 1
ATOM 705 C C . ARG A 1 94 ? -7.081 -2.437 8.301 1.00 95.00 94 ARG A C 1
ATOM 707 O O . ARG A 1 94 ? -7.738 -2.381 9.334 1.00 95.00 94 ARG A O 1
ATOM 714 N N . VAL A 1 95 ? -6.439 -1.379 7.803 1.00 93.31 95 VAL A N 1
ATOM 715 C CA . VAL A 1 95 ? -6.522 -0.043 8.420 1.00 93.31 95 VAL A CA 1
ATOM 716 C C . VAL A 1 95 ? -7.974 0.418 8.504 1.00 93.31 95 VAL A C 1
ATOM 718 O O . VAL A 1 95 ? -8.410 0.870 9.565 1.00 93.31 95 VAL A O 1
ATOM 721 N N . CYS A 1 96 ? -8.754 0.254 7.433 1.00 95.25 96 CYS A N 1
ATOM 722 C CA . CYS A 1 96 ? -10.164 0.618 7.467 1.00 95.25 96 CYS A CA 1
ATOM 723 C C . CYS A 1 96 ? -10.959 -0.216 8.484 1.00 95.25 96 CYS A C 1
ATOM 725 O O . CYS A 1 96 ? -11.727 0.335 9.274 1.00 95.25 96 CYS A O 1
ATOM 727 N N . ILE A 1 97 ? -10.750 -1.533 8.504 1.00 95.38 97 ILE A N 1
ATOM 728 C CA . ILE A 1 97 ? -11.433 -2.460 9.412 1.00 95.38 97 ILE A CA 1
ATOM 729 C C . ILE A 1 97 ? -11.092 -2.157 10.875 1.00 95.38 97 ILE A C 1
ATOM 731 O O . ILE A 1 97 ? -11.990 -2.133 11.718 1.00 95.38 97 ILE A O 1
ATOM 735 N N . GLU A 1 98 ? -9.826 -1.893 11.196 1.00 91.69 98 GLU A N 1
ATOM 736 C CA . GLU A 1 98 ? -9.403 -1.543 12.555 1.00 91.69 98 GLU A CA 1
ATOM 737 C C . GLU A 1 98 ? -10.023 -0.222 13.020 1.00 91.69 98 GLU A C 1
ATOM 739 O O . GLU A 1 98 ? -10.475 -0.109 14.162 1.00 91.69 98 GLU A O 1
ATOM 744 N N . ARG A 1 99 ? -10.142 0.764 12.127 1.00 92.06 99 ARG A N 1
ATOM 745 C CA . ARG A 1 99 ? -10.882 2.002 12.409 1.00 92.06 99 ARG A CA 1
ATOM 746 C C . ARG A 1 99 ? -12.370 1.732 12.626 1.00 92.06 99 ARG A C 1
ATOM 748 O O . ARG A 1 99 ? -12.934 2.207 13.611 1.00 92.06 99 ARG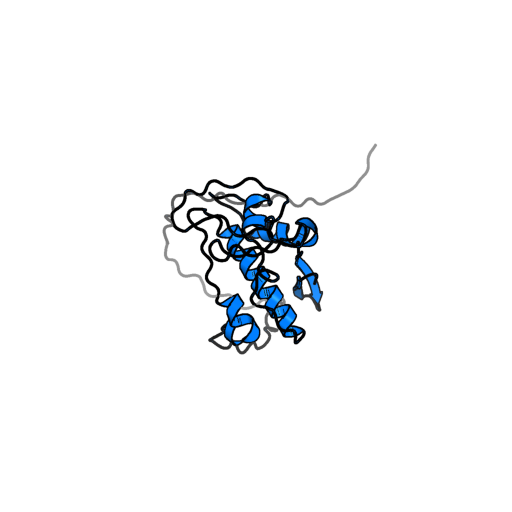 A O 1
ATOM 755 N N . ALA A 1 100 ? -12.992 0.902 11.789 1.00 93.38 100 ALA A N 1
ATOM 756 C CA . ALA A 1 100 ? -14.398 0.530 11.932 1.00 93.38 100 ALA A CA 1
ATOM 757 C C . ALA A 1 100 ? -14.677 -0.190 13.265 1.00 93.38 100 ALA A C 1
ATOM 759 O O . ALA A 1 100 ? -15.670 0.110 13.929 1.00 93.38 100 ALA A O 1
ATOM 760 N N . LYS A 1 101 ? -13.776 -1.074 13.719 1.00 91.00 101 LYS A N 1
ATOM 761 C CA . LYS A 1 101 ? -13.845 -1.706 15.053 1.00 91.00 101 LYS A CA 1
ATOM 762 C C . LYS A 1 101 ? -13.809 -0.676 16.185 1.00 91.00 101 LYS A C 1
ATOM 764 O O . LYS A 1 101 ? -14.499 -0.845 17.187 1.00 91.00 101 LYS A O 1
ATOM 769 N N . LYS A 1 102 ? -13.065 0.418 16.001 1.00 90.94 102 LYS A N 1
ATOM 770 C CA . LYS A 1 102 ? -13.026 1.581 16.905 1.00 90.94 102 LYS A CA 1
ATOM 771 C C . LYS A 1 102 ? -14.188 2.565 16.691 1.00 90.94 102 LYS A C 1
ATOM 773 O O . LYS A 1 102 ? -14.162 3.657 17.249 1.00 90.94 102 LYS A O 1
ATOM 778 N N . LYS A 1 103 ? -15.208 2.198 15.903 1.00 93.38 103 LYS A N 1
ATOM 779 C CA . LYS A 1 103 ? -16.360 3.045 15.533 1.00 93.38 103 LYS A CA 1
ATOM 780 C C . LYS A 1 103 ? -15.965 4.329 14.789 1.00 93.38 103 LYS A C 1
ATOM 782 O O . LYS A 1 103 ? -16.681 5.325 14.839 1.00 93.38 103 LYS A O 1
ATOM 787 N N . GLN A 1 104 ? -14.832 4.312 14.092 1.00 91.88 104 GLN A N 1
ATOM 788 C CA . GLN A 1 104 ? -14.346 5.423 13.279 1.00 91.88 104 GLN A CA 1
ATOM 789 C C . GLN A 1 104 ? -14.618 5.154 11.799 1.00 91.88 104 GLN A C 1
ATOM 791 O O . GLN A 1 104 ? -14.393 4.050 11.303 1.00 91.88 104 GLN A O 1
ATOM 796 N N . SER A 1 105 ? -15.059 6.186 11.080 1.00 93.31 105 SER A N 1
ATOM 797 C CA . SER A 1 105 ? -15.142 6.141 9.619 1.00 93.31 105 SER A CA 1
ATOM 798 C C . SER A 1 105 ? -13.757 6.325 8.996 1.00 93.31 105 SER A C 1
ATOM 800 O O . SER A 1 105 ? -12.910 7.043 9.538 1.00 93.31 105 SER A O 1
ATOM 802 N N . THR A 1 106 ? -13.520 5.693 7.851 1.00 93.94 106 THR A N 1
ATOM 803 C CA . THR A 1 106 ? -12.287 5.849 7.073 1.00 93.94 106 THR A CA 1
ATOM 804 C C . THR A 1 106 ? -12.611 6.612 5.795 1.00 93.94 106 THR A C 1
ATOM 806 O O . THR A 1 106 ? -13.377 6.108 4.973 1.00 93.94 106 THR A O 1
ATOM 809 N N . PRO A 1 107 ? -12.063 7.823 5.607 1.00 92.81 107 PRO A N 1
ATOM 810 C CA . PRO A 1 107 ? -12.217 8.560 4.361 1.00 92.81 107 PRO A CA 1
ATOM 811 C C . PRO A 1 107 ? -11.711 7.751 3.163 1.00 92.81 107 PRO A C 1
ATOM 813 O O . PRO A 1 107 ? -10.584 7.262 3.172 1.00 92.81 107 PRO A O 1
ATOM 816 N N . ASN A 1 108 ? -12.513 7.657 2.100 1.00 90.69 108 ASN A N 1
ATOM 817 C CA . ASN A 1 108 ? -12.079 7.066 0.833 1.00 90.69 108 ASN A CA 1
ATOM 818 C C . ASN A 1 108 ? -11.290 8.093 0.003 1.00 90.69 108 ASN A C 1
ATOM 820 O O . ASN A 1 108 ? -11.731 8.544 -1.053 1.00 90.69 108 ASN A O 1
ATOM 824 N N . ASN A 1 109 ? -10.142 8.516 0.525 1.00 92.38 109 ASN A N 1
ATOM 825 C CA . ASN A 1 109 ? -9.222 9.428 -0.143 1.00 92.38 109 ASN A CA 1
ATOM 826 C C . ASN A 1 109 ? -7.779 8.947 0.029 1.00 92.38 109 ASN A C 1
ATOM 828 O O . ASN A 1 109 ? -7.509 7.984 0.746 1.00 92.38 109 ASN A O 1
ATOM 832 N N . ALA A 1 110 ? -6.846 9.620 -0.640 1.00 92.69 110 ALA A N 1
ATOM 833 C CA . ALA A 1 110 ? -5.466 9.166 -0.705 1.00 92.69 110 ALA A CA 1
ATOM 834 C C . ALA A 1 110 ? -4.762 9.058 0.658 1.00 92.69 110 ALA A C 1
ATOM 836 O O . ALA A 1 110 ? -3.843 8.260 0.771 1.00 92.69 110 ALA A O 1
ATOM 837 N N . SER A 1 111 ? -5.219 9.761 1.701 1.00 91.62 111 SER A N 1
ATOM 838 C CA . SER A 1 111 ? -4.619 9.692 3.042 1.00 91.62 111 SER A CA 1
ATOM 839 C C . SER A 1 111 ? -4.785 8.329 3.731 1.00 91.62 111 SER A C 1
ATOM 841 O O . SER A 1 111 ? -4.142 8.087 4.745 1.00 91.62 111 SER A O 1
ATOM 843 N N . TYR A 1 112 ? -5.637 7.443 3.203 1.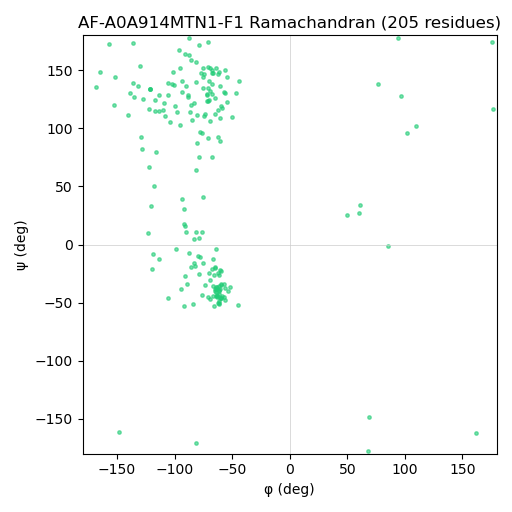00 93.38 112 TYR A N 1
ATOM 844 C CA . TYR A 1 112 ? -5.888 6.103 3.753 1.00 93.38 112 TYR A CA 1
ATOM 845 C C . TYR A 1 112 ? -5.623 4.969 2.750 1.00 93.38 112 TYR A C 1
ATOM 847 O O . TYR A 1 112 ? -5.949 3.811 3.015 1.00 93.38 112 TYR A O 1
ATOM 855 N N . ILE A 1 113 ? -5.021 5.283 1.600 1.00 95.12 113 ILE A N 1
ATOM 856 C CA . ILE A 1 113 ? -4.636 4.300 0.582 1.00 95.12 113 ILE A CA 1
ATOM 857 C C . ILE A 1 113 ? -3.118 4.185 0.583 1.00 95.12 113 ILE A C 1
ATOM 859 O O . ILE A 1 113 ? -2.438 5.187 0.378 1.00 95.12 113 ILE A O 1
ATOM 863 N N . PHE A 1 114 ? -2.584 2.987 0.812 1.00 96.69 114 PHE A N 1
ATOM 864 C CA . PHE A 1 114 ? -1.147 2.775 0.970 1.00 96.69 114 PHE A CA 1
ATOM 865 C C . PHE A 1 114 ? -0.478 2.394 -0.340 1.00 96.69 114 PHE A C 1
ATOM 867 O O . PHE A 1 114 ? -1.008 1.616 -1.129 1.00 96.69 114 PHE A O 1
ATOM 874 N N . SER A 1 115 ? 0.717 2.930 -0.552 1.00 97.62 115 SER A N 1
ATOM 875 C CA . SER A 1 115 ? 1.419 2.861 -1.821 1.00 97.62 115 SER A CA 1
ATOM 876 C C . SER A 1 115 ? 2.000 1.477 -2.092 1.00 97.62 115 SER A C 1
ATOM 878 O O . SER A 1 115 ? 3.018 1.081 -1.525 1.00 97.62 115 SER A O 1
ATOM 880 N N . ALA A 1 116 ? 1.429 0.775 -3.068 1.00 97.69 116 ALA A N 1
ATOM 881 C CA . ALA A 1 116 ? 2.093 -0.379 -3.669 1.00 97.69 116 ALA A CA 1
ATOM 882 C C . ALA A 1 116 ? 3.420 0.011 -4.349 1.00 97.69 116 ALA A C 1
ATOM 884 O O . ALA A 1 116 ? 4.318 -0.819 -4.468 1.00 97.69 116 ALA A O 1
ATOM 885 N N . PHE A 1 117 ? 3.562 1.269 -4.786 1.00 97.62 117 PHE A N 1
ATOM 886 C CA . PHE A 1 117 ? 4.777 1.748 -5.438 1.00 97.62 117 PHE A CA 1
ATOM 887 C C . PHE A 1 117 ? 5.940 1.954 -4.459 1.00 97.62 117 PHE A C 1
ATOM 889 O O . PHE A 1 117 ? 7.084 1.673 -4.809 1.00 97.62 117 PHE A O 1
ATOM 896 N N . ASP A 1 118 ? 5.666 2.385 -3.228 1.00 98.19 118 ASP A N 1
ATOM 897 C CA . ASP A 1 118 ? 6.679 2.473 -2.173 1.00 98.19 118 ASP A CA 1
ATOM 898 C C . ASP A 1 118 ? 7.234 1.084 -1.831 1.00 98.19 118 ASP A C 1
ATOM 900 O O . ASP A 1 118 ? 8.446 0.894 -1.794 1.00 98.19 118 ASP A O 1
ATOM 904 N N . ILE A 1 119 ? 6.357 0.082 -1.695 1.00 98.19 119 ILE A N 1
ATOM 905 C CA . ILE A 1 119 ? 6.783 -1.313 -1.503 1.00 98.19 119 ILE A CA 1
ATOM 906 C C . ILE A 1 119 ? 7.605 -1.786 -2.709 1.00 98.19 119 ILE A C 1
ATOM 908 O O . ILE A 1 119 ? 8.710 -2.291 -2.531 1.00 98.19 119 ILE A O 1
ATOM 912 N N . LEU A 1 120 ? 7.099 -1.594 -3.930 1.00 97.94 120 LEU A N 1
ATOM 913 C CA . LEU A 1 120 ? 7.765 -2.046 -5.154 1.00 97.94 120 LEU A CA 1
ATOM 914 C C . LEU A 1 120 ? 9.161 -1.435 -5.339 1.00 97.94 120 LEU A C 1
ATOM 916 O O . LEU A 1 120 ? 10.084 -2.141 -5.719 1.00 97.94 120 LEU A O 1
ATOM 920 N N . SER A 1 121 ? 9.305 -0.126 -5.136 1.00 97.38 121 SER A N 1
ATOM 921 C CA . SER A 1 121 ? 10.543 0.583 -5.48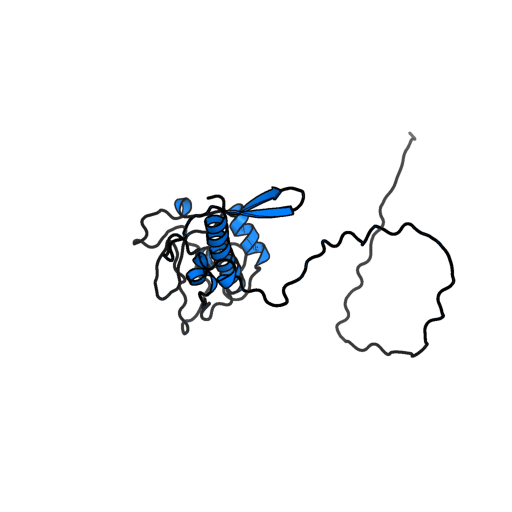5 1.00 97.38 121 SER A CA 1
ATOM 922 C C . SER A 1 121 ? 11.565 0.644 -4.357 1.00 97.38 121 SER A C 1
ATOM 924 O O . SER A 1 121 ? 12.753 0.750 -4.652 1.00 97.38 121 SER A O 1
ATOM 926 N N . CYS A 1 122 ? 11.134 0.602 -3.092 1.00 97.81 122 CYS A N 1
ATOM 927 C CA . CYS A 1 122 ? 12.007 0.850 -1.941 1.00 97.81 122 CYS A CA 1
ATOM 928 C C . CYS A 1 122 ? 12.248 -0.360 -1.037 1.00 97.81 122 CYS A C 1
ATOM 930 O O . CYS A 1 122 ? 13.154 -0.293 -0.205 1.00 97.81 122 CYS A O 1
ATOM 932 N N . SER A 1 123 ? 11.485 -1.447 -1.183 1.00 97.25 123 SER A N 1
ATOM 933 C CA . SER A 1 123 ? 11.773 -2.693 -0.468 1.00 97.25 123 SER A CA 1
ATOM 934 C C . SER A 1 123 ? 12.744 -3.586 -1.241 1.00 97.25 123 SER A C 1
ATOM 936 O O . SER A 1 123 ? 12.926 -3.445 -2.445 1.00 97.25 123 SER A O 1
ATOM 938 N N . ASP A 1 124 ? 13.336 -4.549 -0.544 1.00 96.25 124 ASP A N 1
ATOM 939 C CA . ASP A 1 124 ? 14.146 -5.638 -1.099 1.00 96.25 124 ASP A CA 1
ATOM 940 C C . ASP A 1 124 ? 13.305 -6.897 -1.402 1.00 96.25 124 ASP A C 1
ATOM 942 O O . ASP A 1 124 ? 13.824 -8.014 -1.509 1.00 96.25 124 ASP A O 1
ATOM 946 N N . ALA A 1 125 ? 11.980 -6.741 -1.491 1.00 97.50 125 ALA A N 1
ATOM 947 C CA . ALA A 1 125 ? 11.051 -7.854 -1.626 1.00 97.50 125 ALA A CA 1
ATOM 948 C C . ALA A 1 125 ? 10.879 -8.347 -3.070 1.00 97.50 125 ALA A C 1
ATOM 950 O O . ALA A 1 125 ? 10.386 -9.461 -3.250 1.00 97.50 125 ALA A O 1
ATOM 951 N N . GLY A 1 126 ? 11.291 -7.571 -4.073 1.00 97.00 126 GLY A N 1
ATOM 952 C CA . GLY A 1 126 ? 11.197 -7.949 -5.480 1.00 97.00 126 GLY A CA 1
ATOM 953 C C . GLY A 1 126 ? 11.317 -6.760 -6.424 1.00 97.00 126 GLY A C 1
ATOM 954 O O . GLY A 1 126 ? 11.765 -5.681 -6.038 1.00 97.00 126 GLY A O 1
ATOM 955 N N . ASP A 1 127 ? 10.876 -6.963 -7.660 1.00 96.62 127 ASP A N 1
ATOM 956 C CA . ASP A 1 127 ? 10.898 -5.985 -8.737 1.00 96.62 127 ASP A CA 1
ATOM 957 C C . ASP A 1 127 ? 9.707 -6.178 -9.720 1.00 96.62 127 ASP A C 1
ATOM 959 O O . ASP A 1 127 ? 8.677 -6.767 -9.371 1.00 96.62 127 ASP A O 1
ATOM 963 N N . CYS A 1 128 ? 9.784 -5.624 -10.938 1.00 96.31 128 CYS A N 1
ATOM 964 C CA . CYS A 1 128 ? 8.755 -5.789 -11.975 1.00 96.31 128 CYS A CA 1
ATOM 965 C C . CYS A 1 128 ? 8.797 -7.123 -12.741 1.00 96.31 128 CYS A C 1
ATOM 967 O O . CYS A 1 128 ? 8.006 -7.286 -13.674 1.00 96.31 128 CYS A O 1
ATOM 969 N N . VAL A 1 129 ? 9.661 -8.061 -12.361 1.00 95.50 129 VAL A N 1
ATOM 970 C CA . VAL A 1 129 ? 9.743 -9.420 -12.913 1.00 95.50 129 VAL A CA 1
ATOM 971 C C . VAL A 1 129 ? 9.180 -10.428 -11.914 1.00 95.50 129 VAL A C 1
ATOM 973 O O . VAL A 1 129 ? 8.350 -11.255 -12.289 1.00 95.50 129 VAL A O 1
ATOM 976 N N . GLU A 1 130 ? 9.562 -10.321 -10.642 1.00 95.75 130 GLU A N 1
ATOM 977 C CA . GLU A 1 130 ? 9.124 -11.233 -9.582 1.00 95.75 130 GLU A CA 1
ATOM 978 C C . GLU A 1 130 ? 9.222 -10.609 -8.184 1.00 95.75 130 GLU A C 1
ATOM 980 O O . GLU A 1 130 ? 9.756 -9.518 -7.998 1.00 95.75 130 GLU A O 1
ATOM 985 N N . GLY A 1 131 ? 8.701 -11.297 -7.166 1.00 97.62 131 GLY A N 1
ATOM 986 C CA . GLY A 1 131 ? 8.886 -10.872 -5.783 1.00 97.62 131 GLY A CA 1
ATOM 987 C C . GLY A 1 131 ? 8.139 -11.709 -4.755 1.00 97.62 131 GLY A C 1
ATOM 988 O O . GLY A 1 131 ? 7.359 -12.605 -5.075 1.00 97.62 131 GLY A O 1
ATOM 989 N N . SER A 1 132 ? 8.386 -11.403 -3.483 1.00 98.38 132 SER A N 1
ATOM 990 C CA . SER A 1 132 ? 7.883 -12.144 -2.331 1.00 98.38 132 SER A CA 1
ATOM 991 C C . SER A 1 132 ? 6.905 -11.309 -1.513 1.00 98.38 132 SER A C 1
ATOM 993 O O . SER A 1 132 ? 7.281 -10.348 -0.838 1.00 98.38 132 SER A O 1
ATOM 995 N N . ALA A 1 133 ? 5.642 -11.742 -1.484 1.00 97.38 133 ALA A N 1
ATOM 996 C CA . ALA A 1 133 ? 4.629 -11.139 -0.620 1.00 97.38 133 ALA A CA 1
ATOM 997 C C . ALA A 1 133 ? 5.019 -11.225 0.869 1.00 97.38 133 ALA A C 1
ATOM 999 O O . ALA A 1 133 ? 4.745 -10.304 1.634 1.00 97.38 133 ALA A O 1
ATOM 1000 N N . TYR A 1 134 ? 5.704 -12.298 1.285 1.00 96.44 134 TYR A N 1
ATOM 1001 C CA . TYR A 1 134 ? 6.211 -12.436 2.652 1.00 96.44 134 TYR A CA 1
ATOM 1002 C C . TYR A 1 134 ? 7.222 -11.334 2.996 1.00 96.44 134 TYR A C 1
ATOM 1004 O O . TYR A 1 134 ? 7.066 -10.653 4.011 1.00 96.44 134 TYR A O 1
ATOM 1012 N N . LYS A 1 135 ? 8.211 -11.088 2.125 1.00 98.00 135 LYS A N 1
ATOM 1013 C CA . LYS A 1 135 ? 9.173 -9.992 2.321 1.00 98.00 135 LYS A CA 1
ATOM 1014 C C . LYS A 1 135 ? 8.495 -8.620 2.301 1.00 98.00 135 LYS A C 1
ATOM 1016 O O . LYS A 1 135 ? 8.846 -7.766 3.109 1.00 98.00 135 LYS A O 1
ATOM 1021 N N . ALA A 1 136 ? 7.472 -8.419 1.470 1.00 97.69 136 ALA A N 1
ATOM 1022 C CA . ALA A 1 136 ? 6.686 -7.184 1.486 1.00 97.69 136 ALA A CA 1
ATOM 1023 C C . ALA A 1 136 ? 5.987 -6.954 2.843 1.00 97.69 136 ALA A C 1
ATOM 1025 O O . ALA A 1 136 ? 5.985 -5.835 3.358 1.00 97.69 136 ALA A O 1
ATOM 1026 N N . TRP A 1 137 ? 5.464 -8.003 3.487 1.00 95.88 137 TRP A N 1
ATOM 1027 C CA . TRP A 1 137 ? 4.941 -7.903 4.856 1.00 95.88 137 TRP A CA 1
ATOM 1028 C C . TRP A 1 137 ? 6.032 -7.616 5.899 1.00 95.88 137 TRP A C 1
ATOM 1030 O O . TRP A 1 137 ? 5.787 -6.860 6.843 1.00 95.88 137 TRP A O 1
ATOM 1040 N N . LEU A 1 138 ? 7.244 -8.159 5.734 1.00 95.00 138 LEU A N 1
ATOM 1041 C CA . LEU A 1 138 ? 8.391 -7.811 6.587 1.00 95.00 138 LEU A CA 1
ATOM 1042 C C . LEU A 1 138 ? 8.808 -6.343 6.423 1.00 95.00 138 LEU A C 1
ATOM 1044 O O . LEU A 1 138 ? 9.121 -5.677 7.414 1.00 95.00 138 LEU A O 1
ATOM 1048 N N . TRP A 1 139 ? 8.759 -5.809 5.203 1.00 95.12 139 TRP A N 1
ATOM 1049 C CA . TRP A 1 139 ? 8.965 -4.387 4.935 1.00 95.12 139 TRP A CA 1
ATOM 1050 C C . TRP A 1 139 ? 7.902 -3.528 5.628 1.00 95.12 139 TRP A C 1
ATOM 1052 O O . TRP A 1 139 ? 8.238 -2.615 6.382 1.00 95.12 139 TRP A O 1
ATOM 1062 N N . LEU A 1 140 ? 6.620 -3.870 5.460 1.00 94.62 140 LEU A N 1
ATOM 1063 C CA . LEU A 1 140 ? 5.505 -3.180 6.120 1.00 94.62 140 LEU A CA 1
ATOM 1064 C C . LEU A 1 140 ? 5.650 -3.160 7.648 1.00 94.62 140 LEU A C 1
ATOM 1066 O O . LEU A 1 140 ? 5.334 -2.156 8.287 1.00 94.62 140 LEU A O 1
ATOM 1070 N N . LYS A 1 141 ? 6.160 -4.247 8.234 1.00 91.38 141 LYS A N 1
ATOM 1071 C CA . LYS A 1 141 ? 6.455 -4.340 9.669 1.00 91.38 141 LYS A CA 1
ATOM 1072 C C . LYS A 1 141 ? 7.627 -3.450 10.088 1.00 91.38 141 LYS A C 1
ATOM 1074 O O . LYS A 1 141 ? 7.555 -2.788 11.114 1.00 91.38 141 LYS A O 1
ATOM 1079 N N . SER A 1 142 ? 8.728 -3.483 9.341 1.00 91.50 142 SER A N 1
ATOM 1080 C CA . SER A 1 142 ? 10.001 -2.886 9.772 1.00 91.50 142 SER A CA 1
ATOM 1081 C C . SER A 1 142 ? 10.171 -1.418 9.384 1.00 91.50 142 SER A C 1
ATOM 1083 O O . SER A 1 142 ? 10.801 -0.661 10.120 1.00 91.50 142 SER A O 1
ATOM 1085 N N . LYS A 1 143 ? 9.645 -1.016 8.226 1.00 93.81 143 LYS A N 1
ATOM 1086 C CA . LYS A 1 143 ? 9.805 0.328 7.651 1.00 93.81 143 LYS A CA 1
ATOM 1087 C C . LYS A 1 143 ? 8.482 1.056 7.454 1.00 93.81 143 LYS A C 1
ATOM 1089 O O . LYS A 1 143 ? 8.492 2.279 7.342 1.00 93.81 143 LYS A O 1
ATOM 1094 N N . GLY A 1 144 ? 7.373 0.321 7.398 1.00 94.19 144 GLY A N 1
ATOM 1095 C CA . GLY A 1 144 ? 6.078 0.865 7.014 1.00 94.19 144 GLY A CA 1
ATOM 1096 C C . GLY A 1 144 ? 6.019 1.280 5.547 1.00 94.19 144 GLY A C 1
ATOM 1097 O O . GLY A 1 144 ? 6.969 1.111 4.776 1.00 94.19 144 GLY A O 1
ATOM 1098 N N . VAL A 1 145 ? 4.873 1.826 5.163 1.00 96.94 145 VAL A N 1
ATOM 1099 C CA . VAL A 1 145 ? 4.577 2.238 3.788 1.00 96.94 145 VAL A CA 1
ATOM 1100 C C . VAL A 1 145 ? 3.901 3.601 3.793 1.00 96.94 145 VAL A C 1
ATOM 1102 O O . VAL A 1 145 ? 3.065 3.864 4.661 1.00 96.94 145 VAL A O 1
ATOM 1105 N N . CYS A 1 146 ? 4.269 4.476 2.859 1.00 97.50 146 CYS A N 1
ATOM 1106 C CA . CYS A 1 146 ? 3.582 5.757 2.691 1.00 97.50 146 CYS A CA 1
ATOM 1107 C C . CYS A 1 146 ? 2.255 5.603 1.933 1.00 97.50 146 CYS A C 1
ATOM 1109 O O . CYS A 1 146 ? 1.924 4.541 1.399 1.00 97.50 146 CYS A O 1
ATOM 1111 N N . THR A 1 147 ? 1.470 6.669 1.874 1.00 97.44 147 THR A N 1
ATOM 1112 C CA . THR A 1 147 ? 0.240 6.712 1.086 1.00 97.44 147 THR A CA 1
ATOM 1113 C C . THR A 1 147 ? 0.523 6.752 -0.415 1.00 97.44 147 THR A C 1
ATOM 1115 O O . THR A 1 147 ? 1.562 7.227 -0.873 1.00 97.44 147 THR A O 1
ATOM 1118 N N . GLY A 1 148 ? -0.405 6.255 -1.225 1.00 96.44 148 GLY A N 1
ATOM 1119 C CA . GLY A 1 148 ? -0.270 6.250 -2.675 1.00 96.44 148 GLY A CA 1
ATOM 1120 C C . GLY A 1 148 ? -1.429 5.557 -3.367 1.00 96.44 148 GLY A C 1
ATOM 1121 O O . GLY A 1 148 ? -1.638 4.359 -3.199 1.00 96.44 148 GLY A O 1
ATOM 1122 N N . GLY A 1 149 ? -2.176 6.322 -4.155 1.00 93.62 149 GLY A N 1
ATOM 1123 C CA . GLY A 1 149 ? -3.297 5.838 -4.948 1.00 93.62 149 GLY A CA 1
ATOM 1124 C C . GLY A 1 149 ? -2.878 5.191 -6.267 1.00 93.62 149 GLY A C 1
ATOM 1125 O O . GLY A 1 149 ? -1.704 4.955 -6.548 1.00 93.62 149 GLY A O 1
ATOM 1126 N N . ASP A 1 150 ? -3.874 4.915 -7.101 1.00 92.06 150 ASP A N 1
ATOM 1127 C CA . ASP A 1 150 ? -3.665 4.408 -8.453 1.00 92.06 150 ASP A CA 1
ATOM 1128 C C . ASP A 1 150 ? -3.085 5.473 -9.408 1.00 92.06 150 ASP A C 1
ATOM 1130 O O . ASP A 1 150 ? -2.947 6.659 -9.089 1.00 92.06 150 ASP A O 1
ATOM 1134 N N . ASN A 1 151 ? -2.759 5.025 -10.618 1.00 90.50 151 ASN A N 1
ATOM 1135 C CA . ASN A 1 151 ? -2.192 5.866 -11.665 1.00 90.50 151 ASN A CA 1
ATOM 1136 C C . ASN A 1 151 ? -3.157 6.932 -12.220 1.00 90.50 151 ASN A C 1
ATOM 1138 O O . ASN A 1 151 ? -2.704 7.911 -12.814 1.00 90.50 151 ASN A O 1
ATOM 1142 N N . VAL A 1 152 ? -4.471 6.751 -12.047 1.00 87.12 152 VAL A N 1
ATOM 1143 C CA . VAL A 1 152 ? -5.508 7.637 -12.596 1.00 87.12 152 VAL A CA 1
ATOM 1144 C C . VAL A 1 152 ? -5.719 8.832 -11.674 1.00 87.12 152 VAL A C 1
ATOM 1146 O O . VAL A 1 152 ? -5.648 9.976 -12.113 1.00 87.12 152 VAL A O 1
ATOM 1149 N N . ASN A 1 153 ? -5.935 8.564 -10.389 1.00 83.94 153 ASN A N 1
ATOM 1150 C CA . ASN A 1 153 ? -6.223 9.571 -9.375 1.00 83.94 153 ASN A CA 1
ATOM 1151 C C . ASN A 1 153 ? -4.963 10.306 -8.910 1.00 83.94 153 ASN A C 1
ATOM 1153 O O . ASN A 1 153 ? -5.063 11.429 -8.424 1.00 83.94 153 ASN A O 1
ATOM 1157 N N . LYS A 1 154 ? -3.785 9.675 -9.034 1.00 89.06 154 LYS A N 1
ATOM 1158 C CA . LYS A 1 154 ? -2.468 10.242 -8.689 1.00 89.06 154 LYS A CA 1
ATOM 1159 C C . LYS A 1 154 ? -2.385 10.886 -7.294 1.00 89.06 154 LYS A C 1
ATOM 1161 O O . LYS A 1 154 ? -1.563 11.767 -7.065 1.00 89.06 154 LYS A O 1
ATOM 1166 N N . GLY A 1 155 ? -3.228 10.453 -6.361 1.00 93.38 155 GLY A N 1
ATOM 1167 C CA . GLY A 1 155 ? -3.247 10.968 -4.995 1.00 93.38 155 GLY A CA 1
ATOM 1168 C C . GLY A 1 155 ? -2.245 10.256 -4.087 1.00 93.38 155 GLY A C 1
ATOM 1169 O O . GLY A 1 155 ? -1.883 9.105 -4.334 1.00 93.38 155 GLY A O 1
ATOM 1170 N N . GLY A 1 156 ? -1.864 10.910 -2.992 1.00 95.75 156 GLY A N 1
ATOM 1171 C CA . GLY A 1 156 ? -0.992 10.338 -1.965 1.00 95.75 156 GLY A CA 1
ATOM 1172 C C . GLY A 1 156 ? 0.476 10.675 -2.189 1.00 95.75 156 GLY A C 1
ATOM 1173 O O . GLY A 1 156 ? 0.853 11.306 -3.180 1.00 95.75 156 GLY A O 1
ATOM 1174 N N . CYS A 1 157 ? 1.314 10.227 -1.260 1.00 97.75 157 CYS A N 1
ATOM 1175 C CA . CYS A 1 157 ? 2.749 10.456 -1.319 1.00 97.75 157 CYS A CA 1
ATOM 1176 C C . CYS A 1 157 ? 3.380 9.832 -2.574 1.00 97.75 157 CYS A C 1
ATOM 1178 O O . CYS A 1 157 ? 4.061 10.525 -3.330 1.00 97.75 157 CYS A O 1
ATOM 1180 N N . LYS A 1 158 ? 3.120 8.545 -2.836 1.00 97.19 158 LYS A N 1
ATOM 1181 C CA . LYS A 1 158 ? 3.677 7.787 -3.969 1.00 97.19 158 LYS A CA 1
ATOM 1182 C C . LYS A 1 158 ? 2.590 7.075 -4.777 1.00 97.19 158 LYS A C 1
ATOM 1184 O O . LYS A 1 158 ? 2.369 5.879 -4.577 1.00 97.19 158 LYS A O 1
ATOM 1189 N N . PRO A 1 159 ? 1.907 7.765 -5.700 1.00 96.25 159 PRO A N 1
ATOM 1190 C CA . PRO A 1 159 ? 0.928 7.126 -6.566 1.00 96.25 159 PRO A CA 1
ATOM 1191 C C . PRO A 1 159 ? 1.573 6.089 -7.490 1.00 96.25 159 PRO A C 1
ATOM 1193 O O . PRO A 1 159 ? 2.739 6.209 -7.871 1.00 96.25 159 PRO A O 1
ATOM 1196 N N . TYR A 1 160 ? 0.804 5.076 -7.873 1.00 96.00 160 TYR A N 1
ATOM 1197 C CA . TYR A 1 160 ? 1.297 3.984 -8.700 1.00 96.00 160 TYR A CA 1
ATOM 1198 C C . TYR A 1 160 ? 1.643 4.465 -10.127 1.00 96.00 160 TYR A C 1
ATOM 1200 O O . TYR A 1 160 ? 0.818 5.122 -10.771 1.00 96.00 160 TYR A O 1
ATOM 1208 N N . PRO A 1 161 ? 2.844 4.168 -10.659 1.00 94.19 161 PRO A N 1
ATOM 1209 C CA . PRO A 1 161 ? 3.344 4.841 -11.858 1.00 94.19 161 PRO A CA 1
ATOM 1210 C C . PRO A 1 161 ? 2.879 4.198 -13.169 1.00 94.19 161 PRO A C 1
ATOM 1212 O O . PRO A 1 161 ? 2.922 4.850 -14.213 1.00 94.19 161 PRO A O 1
ATOM 1215 N N . PHE A 1 162 ? 2.435 2.939 -13.148 1.00 93.69 162 PHE A N 1
ATOM 1216 C CA . PHE A 1 162 ? 2.168 2.199 -14.380 1.00 93.69 162 PHE A CA 1
ATOM 1217 C C . PHE A 1 162 ? 0.738 2.361 -14.881 1.00 93.69 162 PHE A C 1
ATOM 1219 O O . PHE A 1 162 ? -0.235 2.243 -14.135 1.00 93.69 162 PHE A O 1
ATOM 1226 N N . THR A 1 163 ? 0.627 2.564 -16.193 1.00 89.69 163 THR A N 1
ATOM 1227 C CA . THR A 1 163 ? -0.631 2.486 -16.937 1.00 89.69 163 THR A CA 1
ATOM 1228 C C . THR A 1 163 ? -0.891 1.047 -17.392 1.00 89.69 163 THR A C 1
ATOM 1230 O O . THR A 1 163 ? -0.061 0.151 -17.222 1.00 89.69 163 THR A O 1
ATOM 1233 N N . LYS A 1 164 ? -2.037 0.815 -18.042 1.00 82.69 164 LYS A N 1
ATOM 1234 C CA . LYS A 1 164 ? -2.364 -0.493 -18.627 1.00 82.69 164 LYS A CA 1
ATOM 1235 C C . LYS A 1 164 ? -1.448 -0.902 -19.791 1.00 82.69 164 LYS A C 1
ATOM 1237 O O . LYS A 1 164 ? -1.286 -2.092 -20.030 1.00 82.69 164 LYS A O 1
ATOM 1242 N N . PHE A 1 165 ? -0.854 0.061 -20.502 1.00 80.88 165 PHE A N 1
ATOM 1243 C CA . PHE A 1 165 ? -0.211 -0.176 -21.803 1.00 80.88 165 PHE A CA 1
ATOM 1244 C C . PHE A 1 165 ? 1.299 0.133 -21.840 1.00 80.88 165 PHE A C 1
ATOM 1246 O O . PHE A 1 165 ? 1.954 -0.178 -22.832 1.00 80.88 165 PHE A O 1
ATOM 1253 N N . GLY A 1 166 ? 1.868 0.724 -20.783 1.00 75.56 166 GLY A N 1
ATOM 1254 C CA . GLY A 1 166 ? 3.278 1.137 -20.743 1.00 75.56 166 GLY A CA 1
ATOM 1255 C C . GLY A 1 166 ? 4.269 0.011 -20.424 1.00 75.56 166 GLY A C 1
ATOM 1256 O O . GLY A 1 166 ? 3.911 -0.979 -19.790 1.00 75.56 166 GLY A O 1
ATOM 1257 N N . ASN A 1 167 ? 5.530 0.188 -20.832 1.00 73.62 167 ASN A N 1
ATOM 1258 C CA . ASN A 1 167 ? 6.635 -0.674 -20.401 1.00 73.62 167 ASN A CA 1
ATOM 1259 C C . ASN A 1 167 ? 6.904 -0.477 -18.905 1.00 73.62 167 ASN A C 1
ATOM 1261 O O . ASN A 1 167 ? 6.917 0.654 -18.419 1.00 73.62 167 ASN A O 1
ATOM 1265 N N . ALA A 1 168 ? 7.140 -1.573 -18.188 1.00 79.00 168 ALA A N 1
ATOM 1266 C CA . ALA A 1 168 ? 7.327 -1.559 -16.745 1.00 79.00 168 ALA A CA 1
ATOM 1267 C C . ALA A 1 168 ? 8.738 -2.010 -16.363 1.00 79.00 168 ALA A C 1
ATOM 1269 O O . ALA A 1 168 ? 8.961 -3.153 -15.976 1.00 79.00 168 ALA A O 1
ATOM 1270 N N . ALA A 1 169 ? 9.697 -1.095 -16.486 1.00 88.62 169 ALA A N 1
ATOM 1271 C CA . ALA A 1 169 ? 10.961 -1.250 -15.780 1.00 88.62 169 ALA A CA 1
ATOM 1272 C C . ALA A 1 169 ? 10.749 -0.920 -14.297 1.00 88.62 169 ALA A C 1
ATOM 1274 O O . ALA A 1 169 ? 9.989 -0.002 -13.973 1.00 88.62 169 ALA A O 1
ATOM 1275 N N . THR A 1 170 ? 11.435 -1.640 -13.412 1.00 91.88 170 THR A N 1
ATOM 1276 C CA . THR A 1 170 ? 11.399 -1.376 -11.970 1.00 91.88 170 THR A CA 1
ATOM 1277 C C . THR A 1 170 ? 11.958 0.019 -11.690 1.00 91.88 170 THR A C 1
ATOM 1279 O O . THR A 1 170 ? 13.135 0.268 -11.972 1.00 91.88 170 THR A O 1
ATOM 1282 N N . PRO A 1 171 ? 11.157 0.960 -11.164 1.00 91.81 171 PRO A N 1
ATOM 1283 C CA . PRO A 1 171 ? 11.636 2.302 -10.900 1.00 91.81 171 PRO A CA 1
ATOM 1284 C C . PRO A 1 171 ? 12.541 2.283 -9.671 1.00 91.81 171 PRO A C 1
ATOM 1286 O O . PRO A 1 171 ? 12.312 1.521 -8.732 1.00 91.81 171 PRO A O 1
ATOM 1289 N N . LYS A 1 172 ? 13.560 3.143 -9.667 1.00 94.62 172 LYS A N 1
ATOM 1290 C CA . LYS A 1 172 ? 14.433 3.301 -8.501 1.00 94.62 172 LYS A CA 1
ATOM 1291 C C . LYS A 1 172 ? 13.629 3.795 -7.301 1.00 94.62 172 LYS A C 1
ATOM 1293 O O . LYS A 1 172 ? 12.721 4.613 -7.467 1.00 94.62 172 LYS A O 1
ATOM 1298 N N . CYS A 1 173 ? 14.022 3.354 -6.106 1.00 96.31 173 CYS A N 1
ATOM 1299 C CA . CYS A 1 173 ? 13.541 3.973 -4.881 1.00 96.31 173 CYS A CA 1
ATOM 1300 C C . CYS A 1 173 ? 13.860 5.466 -4.904 1.00 96.31 173 CYS A C 1
ATOM 1302 O O . CYS A 1 173 ? 15.003 5.871 -5.124 1.00 96.31 173 CYS A O 1
ATOM 1304 N N . ASP A 1 174 ? 12.847 6.262 -4.607 1.00 95.38 174 ASP A N 1
ATOM 1305 C CA . ASP A 1 174 ? 12.997 7.665 -4.268 1.00 95.38 174 ASP A CA 1
ATOM 1306 C C . ASP A 1 174 ? 12.400 7.857 -2.875 1.00 95.38 174 ASP A C 1
ATOM 1308 O O . ASP A 1 174 ? 11.315 7.357 -2.608 1.00 95.38 174 ASP A O 1
ATOM 1312 N N . SER A 1 175 ? 13.065 8.561 -1.968 1.00 95.62 175 SER A N 1
ATOM 1313 C CA . SER A 1 175 ? 12.549 8.796 -0.608 1.00 95.62 175 SER A CA 1
ATOM 1314 C C . SER A 1 175 ? 11.789 10.121 -0.512 1.00 95.62 175 SER A C 1
ATOM 1316 O O . SER A 1 175 ? 11.913 10.853 0.468 1.00 95.62 175 SER A O 1
ATOM 1318 N N . SER A 1 176 ? 11.012 10.440 -1.550 1.00 96.62 176 SER A N 1
ATOM 1319 C CA . SER A 1 176 ? 10.223 11.665 -1.654 1.00 96.62 176 SER A CA 1
ATOM 1320 C C . SER A 1 176 ? 8.766 11.386 -2.049 1.00 96.62 176 SER A C 1
ATOM 1322 O O . SER A 1 176 ? 8.447 10.354 -2.656 1.00 96.62 176 SER A O 1
ATOM 1324 N N . CYS A 1 177 ? 7.877 12.299 -1.656 1.00 97.12 177 CYS A N 1
ATOM 1325 C CA . CYS A 1 177 ? 6.491 12.319 -2.113 1.00 97.12 177 CYS A CA 1
ATOM 1326 C C . CYS A 1 177 ? 6.351 13.178 -3.371 1.00 97.12 177 CYS A C 1
ATOM 1328 O O . CYS A 1 177 ? 7.198 14.022 -3.661 1.00 97.12 177 CYS A O 1
ATOM 1330 N N . THR A 1 178 ? 5.235 13.022 -4.085 1.00 94.19 178 THR A N 1
ATOM 1331 C CA . THR A 1 178 ? 4.842 13.986 -5.119 1.00 94.19 178 THR A CA 1
ATOM 1332 C C . THR A 1 178 ? 4.776 15.402 -4.541 1.00 94.19 178 THR A C 1
ATOM 1334 O O . THR A 1 178 ? 4.356 15.596 -3.402 1.00 94.19 178 THR A O 1
ATOM 1337 N N . ALA A 1 179 ? 5.156 16.406 -5.337 1.00 91.50 179 ALA A N 1
ATOM 1338 C CA . ALA A 1 179 ? 5.214 17.803 -4.888 1.00 91.50 179 ALA A CA 1
AT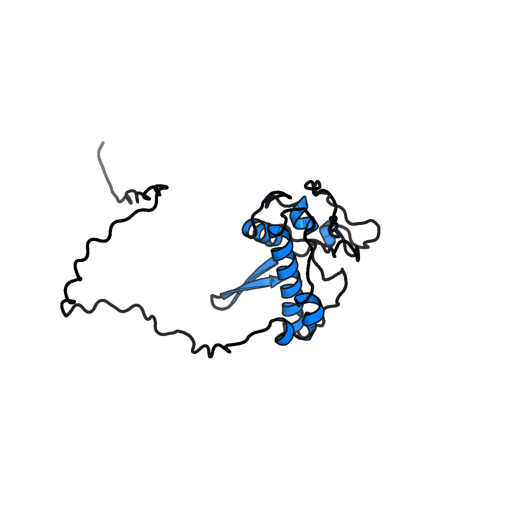OM 1339 C C . ALA A 1 179 ? 3.861 18.353 -4.396 1.00 91.50 179 ALA A C 1
ATOM 1341 O O . ALA A 1 179 ? 3.816 19.304 -3.625 1.00 91.50 179 ALA A O 1
ATOM 1342 N N . SER A 1 180 ? 2.755 17.753 -4.841 1.00 90.44 180 SER A N 1
ATOM 1343 C CA . SER A 1 180 ? 1.397 18.093 -4.416 1.00 90.44 180 SER A CA 1
ATOM 1344 C C . SER A 1 180 ? 0.996 17.502 -3.062 1.00 90.44 180 SER A C 1
ATOM 1346 O O . SER A 1 180 ? -0.075 17.840 -2.561 1.00 90.44 180 SER A O 1
ATOM 1348 N N . TRP A 1 181 ? 1.785 16.589 -2.484 1.00 95.44 181 TRP A N 1
ATOM 1349 C CA . TRP A 1 181 ? 1.446 15.949 -1.215 1.00 95.44 181 TRP A CA 1
ATOM 1350 C C . TRP A 1 181 ? 1.978 16.764 -0.025 1.00 95.44 181 TRP A C 1
ATOM 1352 O O . TRP A 1 181 ? 3.163 17.094 -0.000 1.00 95.44 181 TRP A O 1
ATOM 1362 N N . PRO A 1 182 ? 1.139 17.089 0.977 1.00 94.44 182 PRO A N 1
ATOM 1363 C CA . PRO A 1 182 ? 1.509 18.021 2.047 1.00 94.44 182 PRO A CA 1
ATOM 1364 C C . PRO A 1 182 ? 2.464 17.429 3.095 1.00 94.44 182 PRO A C 1
ATOM 1366 O O . PRO A 1 182 ? 3.057 18.175 3.872 1.00 94.44 182 PRO A O 1
ATOM 1369 N N . THR A 1 183 ? 2.604 16.104 3.140 1.00 93.94 183 THR A N 1
ATOM 1370 C CA . THR A 1 183 ? 3.405 15.398 4.146 1.00 93.94 183 THR A CA 1
ATOM 1371 C C . THR A 1 183 ? 4.707 14.885 3.540 1.00 93.94 183 THR A C 1
ATOM 1373 O O . THR A 1 183 ? 4.717 14.340 2.439 1.00 93.94 183 THR A O 1
ATOM 1376 N N . TYR A 1 184 ? 5.813 15.006 4.279 1.00 95.75 184 TYR A N 1
ATOM 1377 C CA . TYR A 1 184 ? 7.094 14.415 3.889 1.00 95.75 184 TYR A CA 1
ATOM 1378 C C . TYR A 1 184 ? 7.064 12.884 3.919 1.00 95.75 184 TYR A C 1
ATOM 1380 O O . TYR A 1 184 ? 6.446 12.288 4.797 1.00 95.75 184 TYR A O 1
ATOM 1388 N N . TYR A 1 185 ? 7.830 12.255 3.024 1.00 96.75 185 TYR A N 1
ATOM 1389 C CA . TYR A 1 185 ? 7.873 10.800 2.827 1.00 96.75 185 TYR A CA 1
ATOM 1390 C C . TYR A 1 185 ? 7.950 9.984 4.120 1.00 96.75 185 TYR A C 1
ATOM 1392 O O . TYR A 1 185 ? 7.125 9.102 4.335 1.00 96.75 185 TYR A O 1
ATOM 1400 N N . PHE A 1 186 ? 8.903 10.297 5.000 1.00 95.06 186 PHE A N 1
ATOM 1401 C CA . PHE A 1 186 ? 9.095 9.547 6.243 1.00 95.06 186 PHE A CA 1
ATOM 1402 C C . PHE A 1 186 ? 7.958 9.745 7.253 1.00 95.06 186 PHE A C 1
ATOM 1404 O O . PHE A 1 186 ? 7.650 8.820 7.997 1.00 95.06 186 PHE A O 1
ATOM 1411 N N . ASN A 1 187 ? 7.310 10.913 7.245 1.00 94.44 187 ASN A N 1
ATOM 1412 C CA . ASN A 1 187 ? 6.198 11.235 8.144 1.00 94.44 187 ASN A CA 1
ATOM 1413 C C . ASN A 1 187 ? 4.860 10.674 7.642 1.00 94.44 187 ASN A C 1
ATOM 1415 O O . ASN A 1 187 ? 3.909 10.581 8.408 1.00 94.44 187 ASN A O 1
ATOM 1419 N N . ASP A 1 188 ? 4.779 10.323 6.358 1.00 95.38 188 ASP A N 1
ATOM 1420 C CA . ASP A 1 188 ? 3.590 9.741 5.736 1.00 95.38 188 ASP A CA 1
ATOM 1421 C C . ASP A 1 188 ? 3.548 8.207 5.867 1.00 95.38 188 ASP A C 1
ATOM 1423 O O . ASP A 1 188 ? 2.563 7.571 5.495 1.00 95.38 188 ASP A O 1
ATOM 1427 N N . LYS A 1 189 ? 4.625 7.592 6.378 1.00 94.06 189 LYS A N 1
ATOM 1428 C CA . LYS A 1 189 ? 4.703 6.141 6.546 1.00 94.06 189 LYS A CA 1
ATOM 1429 C C . LYS A 1 189 ? 3.884 5.654 7.731 1.00 94.06 189 LYS A C 1
ATOM 1431 O O . LYS A 1 189 ? 4.031 6.143 8.846 1.00 94.06 189 LYS A O 1
ATOM 1436 N N . LEU A 1 190 ? 3.125 4.585 7.499 1.00 91.00 190 LEU A N 1
ATOM 1437 C CA . LEU A 1 190 ? 2.435 3.835 8.542 1.00 91.00 190 LEU A CA 1
ATOM 1438 C C . LEU A 1 190 ? 2.970 2.403 8.611 1.00 91.00 190 LEU A C 1
ATOM 1440 O O . LEU A 1 190 ? 2.936 1.676 7.614 1.00 91.00 190 LEU A O 1
ATOM 1444 N N . ALA A 1 191 ? 3.431 1.983 9.790 1.00 82.06 191 ALA A N 1
ATOM 1445 C CA . ALA A 1 191 ? 3.974 0.646 10.018 1.00 82.06 191 ALA A CA 1
ATOM 1446 C C . ALA A 1 191 ? 2.940 -0.340 10.580 1.00 82.06 191 ALA A C 1
ATOM 1448 O O . ALA A 1 191 ? 2.008 0.020 11.308 1.00 82.06 191 ALA A O 1
ATOM 1449 N N . VAL A 1 192 ? 3.154 -1.618 10.266 1.00 77.19 192 VAL A N 1
ATOM 1450 C CA . VAL A 1 192 ? 2.403 -2.735 10.840 1.00 77.19 192 VAL A CA 1
ATOM 1451 C C . VAL A 1 192 ? 2.995 -3.121 12.195 1.00 77.19 192 VAL A C 1
ATOM 1453 O O . VAL A 1 192 ? 4.151 -3.531 12.284 1.00 77.19 192 VAL A O 1
ATOM 1456 N N . GLY A 1 193 ? 2.173 -3.073 13.238 1.00 68.19 193 GLY A N 1
ATOM 1457 C CA . GLY A 1 193 ? 2.440 -3.678 14.537 1.00 68.19 193 GLY A CA 1
ATOM 1458 C C . GLY A 1 193 ? 1.790 -5.057 14.669 1.00 68.19 193 GLY A C 1
ATOM 1459 O O . GLY A 1 193 ? 0.931 -5.453 13.879 1.00 68.19 193 GLY A O 1
ATOM 1460 N N . TYR A 1 194 ? 2.189 -5.796 15.700 1.00 59.22 194 TYR A N 1
ATOM 1461 C CA . TYR A 1 194 ? 1.545 -7.046 16.094 1.00 59.22 194 TYR A CA 1
ATOM 1462 C C . TYR A 1 194 ? 1.284 -7.013 17.595 1.00 59.22 194 TYR A C 1
ATOM 1464 O O . TYR A 1 194 ? 2.164 -6.616 18.357 1.00 59.22 194 TYR A O 1
ATOM 1472 N N . VAL A 1 195 ? 0.097 -7.447 18.006 1.00 59.00 195 VAL A N 1
ATOM 1473 C CA . VAL A 1 195 ? -0.259 -7.643 19.413 1.00 59.00 195 VAL A CA 1
ATOM 1474 C C . VAL A 1 195 ? -0.666 -9.095 19.615 1.00 59.00 195 VAL A C 1
ATOM 1476 O O . VAL A 1 195 ? -1.401 -9.666 18.807 1.00 59.00 195 VAL A O 1
ATOM 1479 N N . CYS A 1 196 ? -0.146 -9.705 20.676 1.00 42.72 196 CYS A N 1
ATOM 1480 C CA . CYS A 1 196 ? -0.514 -11.049 21.095 1.00 42.72 196 CYS A CA 1
ATOM 1481 C C . CYS A 1 196 ? -1.596 -10.947 22.174 1.00 42.72 196 CYS A C 1
ATOM 1483 O O . CYS A 1 196 ? -1.278 -10.673 23.327 1.00 42.72 196 CYS A O 1
ATOM 1485 N N . ASP A 1 197 ? -2.853 -11.207 21.810 1.00 48.31 197 ASP A N 1
ATOM 1486 C CA . ASP A 1 197 ? -3.978 -11.234 22.752 1.00 48.31 197 ASP A CA 1
ATOM 1487 C C . ASP A 1 197 ? -4.442 -12.680 22.945 1.00 48.31 197 ASP A C 1
ATOM 1489 O O . ASP A 1 197 ? -4.985 -13.295 22.024 1.00 48.31 197 ASP A O 1
ATOM 1493 N N . GLY A 1 198 ? -4.217 -13.244 24.137 1.00 51.16 198 GLY A N 1
ATOM 1494 C CA . GLY A 1 198 ? -4.694 -14.591 24.482 1.00 51.16 198 GLY A CA 1
ATOM 1495 C C . GLY A 1 198 ? -4.141 -15.708 23.585 1.00 51.16 198 GLY A C 1
ATOM 1496 O O . GLY A 1 198 ? -4.855 -16.658 23.285 1.00 51.16 198 GLY A O 1
ATOM 1497 N N . GLY A 1 199 ? -2.897 -15.573 23.111 1.00 41.28 199 GLY A N 1
ATOM 1498 C CA . GLY A 1 199 ? -2.247 -16.546 22.221 1.00 41.28 199 GLY A CA 1
ATOM 1499 C C . GLY A 1 199 ? -2.544 -16.360 20.728 1.00 41.28 199 GLY A C 1
ATOM 1500 O O . GLY A 1 199 ? -1.978 -17.078 19.907 1.00 41.28 199 GLY A O 1
ATOM 1501 N N . VAL A 1 200 ? -3.373 -15.380 20.347 1.00 45.25 200 VAL A N 1
ATOM 1502 C CA . VAL A 1 200 ? -3.633 -15.041 18.941 1.00 45.25 200 VAL A CA 1
ATOM 1503 C C . VAL A 1 200 ? -2.804 -13.824 18.543 1.00 45.25 200 VAL A C 1
ATOM 1505 O O . VAL A 1 200 ? -2.983 -12.732 19.083 1.00 45.25 200 VAL A O 1
ATOM 1508 N N . VAL A 1 201 ? -1.918 -13.999 17.560 1.00 47.47 201 VAL A N 1
ATOM 1509 C CA . VAL A 1 201 ? -1.169 -12.891 16.955 1.00 47.47 201 VAL A CA 1
ATOM 1510 C C . VAL A 1 201 ? -2.113 -12.095 16.057 1.00 47.47 201 VAL A C 1
ATOM 1512 O O . VAL A 1 201 ? -2.573 -12.580 15.021 1.00 47.47 201 VAL A O 1
ATOM 1515 N N . ARG A 1 202 ? -2.406 -10.855 16.445 1.00 59.72 202 ARG A N 1
ATOM 1516 C CA . ARG A 1 202 ? -3.209 -9.917 15.662 1.00 59.72 202 ARG A CA 1
ATOM 1517 C C . ARG A 1 202 ? -2.311 -8.864 15.056 1.00 59.72 202 ARG A C 1
ATOM 1519 O O . AR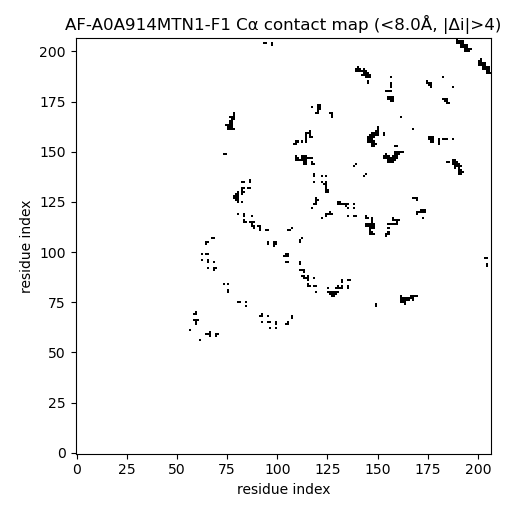G A 1 202 ? -1.521 -8.223 15.740 1.00 59.72 202 ARG A O 1
ATOM 1526 N N . MET A 1 203 ? -2.460 -8.677 13.754 1.00 60.09 203 MET A N 1
ATOM 1527 C CA . MET A 1 203 ? -1.848 -7.551 13.073 1.00 60.09 203 MET A CA 1
ATOM 1528 C C . MET A 1 203 ? -2.603 -6.285 13.471 1.00 60.09 203 MET A C 1
ATOM 1530 O O . MET A 1 203 ? -3.818 -6.219 13.287 1.00 60.09 203 MET A O 1
ATOM 1534 N N . GLN A 1 204 ? -1.894 -5.303 14.009 1.00 63.59 204 GLN A N 1
ATOM 1535 C CA . GLN A 1 204 ? -2.465 -4.040 14.445 1.00 63.59 204 GLN A CA 1
ATOM 1536 C C . GLN A 1 204 ? -1.786 -2.898 13.704 1.00 63.59 204 GLN A C 1
ATOM 1538 O O . GLN A 1 204 ? -0.568 -2.852 13.570 1.00 63.59 204 GLN A O 1
ATOM 1543 N N . CYS A 1 205 ? -2.577 -1.962 13.202 1.00 60.50 205 CYS A N 1
ATOM 1544 C CA . CYS A 1 205 ? -2.038 -0.739 12.631 1.00 60.50 205 CYS A CA 1
ATOM 1545 C C . CYS A 1 205 ? -1.502 0.132 13.775 1.00 60.50 205 CYS A C 1
ATOM 1547 O O . CYS A 1 205 ? -2.224 0.358 14.753 1.00 60.50 205 CYS A O 1
ATOM 1549 N N . VAL A 1 206 ? -0.257 0.606 13.665 1.00 58.69 206 VAL A N 1
ATOM 1550 C CA . VAL A 1 206 ? 0.310 1.587 14.606 1.00 58.69 206 VAL A CA 1
ATOM 1551 C C . VAL A 1 206 ? -0.239 2.958 14.211 1.00 58.69 206 VAL A C 1
ATOM 1553 O O . VAL A 1 206 ? 0.423 3.711 13.510 1.00 58.69 206 VAL A O 1
ATOM 1556 N N . LEU A 1 207 ? -1.511 3.190 14.546 1.00 54.28 207 LEU A N 1
ATOM 1557 C CA . LEU A 1 207 ? -2.256 4.425 14.271 1.00 54.28 207 LEU A CA 1
ATOM 1558 C C . LEU A 1 207 ? -2.025 5.473 15.355 1.00 54.28 207 LEU A C 1
ATOM 1560 O O . LEU A 1 207 ? -2.024 5.067 16.540 1.00 54.28 207 LEU A O 1
#

InterPro domains:
  IPR000668 Peptidase C1A, papain C-terminal [PF00112] (67-177)
  IPR038765 Papain-like cysteine peptidase superfamily [SSF54001] (58-195)

pLDDT: mean 77.99, std 23.52, range [28.86, 98.38]

Solvent-accessible surface area (backbone atoms only — not comparable to full-atom values): 12789 Å² total; per-residue (Å²): 134,88,81,89,82,84,89,81,85,84,79,87,80,86,77,82,80,86,76,94,70,96,78,82,87,84,78,92,73,82,80,81,82,86,81,88,85,79,95,67,86,76,72,84,82,80,75,69,74,87,69,82,70,67,95,71,86,53,69,40,70,79,39,55,84,37,24,82,59,59,71,56,84,83,75,61,36,59,23,44,34,60,34,26,38,54,56,24,52,54,49,27,41,48,50,34,50,56,34,45,76,71,75,37,86,58,72,96,47,31,93,56,28,37,12,30,39,46,45,41,30,64,40,94,28,44,39,30,79,44,57,35,47,68,46,38,52,51,39,30,44,75,70,24,40,28,22,7,28,50,55,86,77,55,31,33,30,33,34,28,86,50,46,85,83,48,87,43,74,67,58,77,60,68,90,60,36,43,92,86,36,93,54,56,39,81,79,44,39,49,34,46,41,75,47,74,59,94,86,43,82,38,82,36,72,64,120

Radius of gyration: 25.31 Å; Cα contacts (8 Å, |Δi|>4): 294; chains: 1; bounding box: 66×74×54 Å

Nearest PDB structures (foldseek):
  4i04-assembly3_C  TM=8.599E-01  e=8.455E-10  Schistosoma mansoni
  5ogq-assembly3_C  TM=8.329E-01  e=8.988E-10  Schistosoma mansoni
  1the-assembly1_B-2  TM=8.302E-01  e=3.054E-09  Rattus norvegicus
  4i05-assembly1_A  TM=7.478E-01  e=9.555E-10  Schistosoma mansoni
  3s3r-assembly2_B  TM=7.768E-01  e=5.630E-09  Schistosoma mansoni

Secondary structure (DSSP, 8-state):
-------------PPPP--S---------PPPPPPP------------------S---HHHHTGGGHHHHTPPP--TTS-THHHHHHHHHHHHHHHHHHHHTT----SSGGG-B-HHHHHHHSSSB-SS-B-HHHHHHHHHHT-B-B---TTT--SSS-----SSS--PPPPP-----TT-SS-GGGG-BPEEEEEETTEEEEEE--

Mean predicted aligned error: 14.03 Å

Foldseek 3Di:
DDDDDDDDDDDDDDDDDDDDDDDDDDDDDDDDDDDDDDDDDPPCPDPPPPPPPPPDDDLCVVLVLCVVLLVDDADQALFPLPLLVVLQSVQLSVVQVLCVVVVHHDDPFQLSRWDSLLLAAPFPQDHSVDGHNVSSLVCLAPQATATEDECPVGDTFHHRPHDNHDDGGGDHDDQGGDPPHPDGSSRRGWHWDWDQDPNDTDTDTPD

Sequence (207 aa):
MKLLGGGNGISDVDIPDIDVNGEGVFNGESPPDPIEGNKEDEHPRDKRADCIQKN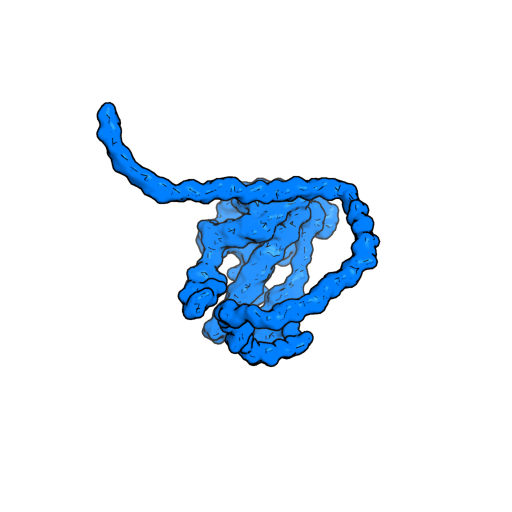VFSCSEKWAGCAPIINRVHHQGRCASCWAIAPSTVYTDRVCIERAKKKQSTPNNASYIFSAFDILSCSDAGDCVEGSAYKAWLWLKSKGVCTGGDNVNKGGCKPYPFTKFGNAATPKCDSSCTASWPTYYFNDKLAVGYVCDGGVVRMQCVL